Protein AF-A0A354J201-F1 (afdb_monomer)

Foldseek 3Di:
DEFAFPLVVQLVLFLVLLVLLLVLQLLLCVVPVVSSVVSVVVSVVVNVVSNVPSQWPPHNPVQLPDWAWDPADAPDDAQETETEGCSCVPDLLNLRAKDWGHGNDDDGGIYIYGYVCCCVPVRRLLSSLVRLLNVVCRRVVVVVCLVSLQNNVVSVLSSVVSVCSSVVPPCVVPDPPCCVPPVVVVVSVVSNVVSVVVSVVSNLVSVLVSLVVSVVPDALVSSLVSLVVVLVSVCPPDDPVVNVVSVVSSVVSNVSSD

pLDDT: mean 86.27, std 8.35, range [54.34, 96.25]

Sequence (258 aa):
MKLKSLNIYYIIGIIPLTVINFILGIKLASNKIWLACIISIIGIAVISGLIKKFMVMPYSVASYGKLIPLSLDLPVESNTLLYTSETMDKYDFLSRTVEIISPIRQNGKFIVAVNPKLLRKYGKNFTKCAVVRELKKYSTASGLKVILGLVIPMEVLASIIMSVFAFHLNLSKYFSGFVINFILPFIVVVIFGFTLYTWNRFVSKQDMKLDRYLLEYFSSSDVAHYVKVMNELQSMDEKDNSKKFNQHYSEERLKNIS

Radius of gyration: 22.46 Å; Cα contacts (8 Å, |Δi|>4): 283; chains: 1; bounding box: 57×31×65 Å

Secondary structure (DSSP, 8-state):
------HHHHHHHHHHHHHHHHHHHHHHTTT-HHHHHHHHHHHHHHHHHHHHHHHTSS--GGGG-SEEE-----SS--SEEEEEEGGGGS-TTS---EEEE--TT--SSEEEEE-HHHHHHHHHHHHHHHHHHHHHHHHTTHHHHHHHHHHHHHHHHHHHHHHHHHTT--GGGTS-HHIIIIIHHHHHHHHHHHHHHHHHHHHHHHHHHHHHHHHTTS-HHHHHHHHHHHHHHHHTT--HHHHHHHHHHHHHHHHTT-

Solvent-accessible surface area (backbone atoms only — not comparable to full-atom values): 14263 Å² total; per-residue (Å²): 91,86,77,72,64,61,30,62,57,54,51,67,62,45,48,63,47,54,49,51,41,42,53,38,50,30,52,60,25,62,93,37,63,70,56,24,53,51,47,49,54,52,41,53,51,52,52,52,49,50,51,58,49,38,47,28,35,84,52,53,74,77,75,37,61,70,72,42,82,45,96,70,92,62,100,60,70,53,64,60,44,48,23,30,15,66,60,40,61,71,43,87,87,52,75,54,56,63,47,64,49,38,41,65,82,68,82,79,66,42,42,34,42,31,21,54,60,42,48,76,75,61,29,66,70,49,41,47,51,50,48,54,44,49,52,49,38,55,61,70,40,44,66,57,51,53,52,49,62,52,50,45,62,52,44,51,53,50,39,54,58,43,46,40,64,43,67,63,56,65,57,71,83,80,41,54,72,64,44,62,71,50,48,46,58,51,50,52,52,50,53,50,53,50,50,54,52,54,41,52,54,49,48,53,54,51,51,50,52,45,52,55,58,45,54,79,79,42,54,55,67,59,52,47,50,46,54,51,54,52,50,52,63,65,44,74,86,51,56,72,71,59,40,56,55,52,47,54,55,52,51,55,46,45,68,75,55,110

Mean predicted aligned error: 6.82 Å

Structure (mmCIF, N/CA/C/O backbone):
data_AF-A0A354J201-F1
#
_entry.id   AF-A0A354J201-F1
#
loop_
_atom_site.group_PDB
_atom_site.id
_atom_site.type_symbol
_atom_site.label_atom_id
_atom_site.label_alt_id
_atom_site.label_comp_id
_atom_site.label_asym_id
_atom_site.label_entity_id
_atom_site.label_seq_id
_atom_site.pdbx_PDB_ins_code
_atom_site.Cartn_x
_atom_site.Cartn_y
_atom_site.Cartn_z
_atom_site.occupancy
_atom_site.B_iso_or_equiv
_atom_site.auth_seq_id
_atom_site.auth_comp_id
_atom_site.auth_asym_id
_atom_site.auth_atom_id
_atom_site.pdbx_PDB_model_num
ATOM 1 N N . MET A 1 1 ? -4.771 -12.145 19.043 1.00 70.88 1 MET A N 1
ATOM 2 C CA . MET A 1 1 ? -4.058 -11.883 17.764 1.00 70.88 1 MET A CA 1
ATOM 3 C C . MET A 1 1 ? -2.625 -11.403 18.020 1.00 70.88 1 MET A C 1
ATOM 5 O O . MET A 1 1 ? -2.443 -10.452 18.773 1.00 70.88 1 MET A O 1
ATOM 9 N N . LYS A 1 2 ? -1.601 -12.048 17.431 1.00 64.88 2 LYS A N 1
ATOM 10 C CA . LYS A 1 2 ? -0.185 -11.640 17.575 1.00 64.88 2 LYS A CA 1
ATOM 11 C C . LYS A 1 2 ? 0.239 -10.751 16.402 1.00 64.88 2 LYS A C 1
ATOM 13 O O . LYS A 1 2 ? 0.172 -11.186 15.257 1.00 64.88 2 LYS A O 1
ATOM 18 N N . LEU A 1 3 ? 0.668 -9.525 16.692 1.00 72.50 3 LEU A N 1
ATOM 19 C CA . LEU A 1 3 ? 1.191 -8.589 15.696 1.00 72.50 3 LEU A CA 1
ATOM 20 C C . LEU A 1 3 ? 2.715 -8.739 15.571 1.00 72.50 3 LEU A C 1
ATOM 22 O O . LEU A 1 3 ? 3.396 -9.064 16.544 1.00 72.50 3 LEU A O 1
ATOM 26 N N . LYS A 1 4 ? 3.246 -8.520 14.367 1.00 75.81 4 LYS A N 1
ATOM 27 C CA . LYS A 1 4 ? 4.685 -8.498 14.064 1.00 75.81 4 LYS A CA 1
ATOM 28 C C . LYS A 1 4 ? 4.977 -7.270 13.214 1.00 75.81 4 LYS A C 1
ATOM 30 O O . LYS A 1 4 ? 4.121 -6.879 12.424 1.00 75.81 4 LYS A O 1
ATOM 35 N N . SER A 1 5 ? 6.167 -6.686 13.344 1.00 77.25 5 SER A N 1
ATOM 36 C CA . SER A 1 5 ? 6.545 -5.583 12.461 1.00 77.25 5 SER A CA 1
ATOM 37 C C . SER A 1 5 ? 6.619 -6.069 11.014 1.00 77.25 5 SER A C 1
ATOM 39 O O . SER A 1 5 ? 7.289 -7.057 10.707 1.00 77.25 5 SER A O 1
ATOM 41 N N . LEU A 1 6 ? 5.907 -5.376 10.129 1.00 81.12 6 LEU A N 1
ATOM 42 C CA . LEU A 1 6 ? 5.867 -5.676 8.698 1.00 81.12 6 LEU A CA 1
ATOM 43 C C . LEU A 1 6 ? 6.863 -4.849 7.882 1.00 81.12 6 LEU A C 1
ATOM 45 O O . LEU A 1 6 ? 7.069 -5.107 6.699 1.00 81.12 6 LEU A O 1
ATOM 49 N N . ASN A 1 7 ? 7.490 -3.863 8.517 1.00 81.69 7 ASN A N 1
ATOM 50 C CA . ASN A 1 7 ? 8.273 -2.826 7.858 1.00 81.69 7 ASN A CA 1
ATOM 51 C C . ASN A 1 7 ? 9.489 -3.384 7.100 1.00 81.69 7 ASN A C 1
ATOM 53 O O . ASN A 1 7 ? 9.824 -2.900 6.021 1.00 81.69 7 ASN A O 1
ATOM 57 N N . ILE A 1 8 ? 10.093 -4.464 7.606 1.00 84.69 8 ILE A N 1
ATOM 58 C CA . ILE A 1 8 ? 11.209 -5.144 6.936 1.00 84.69 8 ILE A CA 1
ATOM 59 C C . ILE A 1 8 ? 10.804 -5.781 5.599 1.00 84.69 8 ILE A C 1
ATOM 61 O O . ILE A 1 8 ? 11.606 -5.828 4.672 1.00 84.69 8 ILE A O 1
ATOM 65 N N . TYR A 1 9 ? 9.552 -6.220 5.454 1.00 86.88 9 TYR A N 1
ATOM 66 C CA . TYR A 1 9 ? 9.091 -6.840 4.214 1.00 86.88 9 TYR A CA 1
ATOM 67 C C . TYR A 1 9 ? 8.894 -5.817 3.091 1.00 86.88 9 TYR A C 1
ATOM 69 O O . TYR A 1 9 ? 9.055 -6.174 1.928 1.00 86.88 9 TYR A O 1
ATOM 77 N N . TYR A 1 10 ? 8.621 -4.544 3.409 1.00 85.62 10 TYR A N 1
ATOM 78 C CA . TYR A 1 10 ? 8.653 -3.475 2.402 1.00 85.62 10 TYR A CA 1
ATOM 79 C C . TYR A 1 10 ? 10.068 -3.271 1.855 1.00 85.62 10 TYR A C 1
ATOM 81 O O . TYR A 1 10 ? 10.254 -3.157 0.647 1.00 85.62 10 TYR A O 1
ATOM 89 N N . ILE A 1 11 ? 11.065 -3.277 2.744 1.00 87.94 11 ILE A N 1
ATOM 90 C CA . ILE A 1 11 ? 12.486 -3.144 2.396 1.00 87.94 11 ILE A CA 1
ATOM 91 C C . ILE A 1 11 ? 12.907 -4.304 1.487 1.00 87.94 11 ILE A C 1
ATOM 93 O O . ILE A 1 11 ? 13.420 -4.067 0.399 1.00 87.94 11 ILE A O 1
ATOM 97 N N . ILE A 1 12 ? 12.631 -5.546 1.897 1.00 88.56 12 ILE A N 1
ATOM 98 C CA . ILE A 1 12 ? 12.986 -6.747 1.125 1.00 88.56 12 ILE A CA 1
ATOM 99 C C . ILE A 1 12 ? 12.249 -6.791 -0.222 1.00 88.56 12 ILE A C 1
ATOM 101 O O . ILE A 1 12 ? 12.829 -7.222 -1.212 1.00 88.56 12 ILE A O 1
ATOM 105 N N . GLY A 1 13 ? 10.990 -6.348 -0.278 1.00 87.62 13 GLY A N 1
ATOM 106 C CA . GLY A 1 13 ? 10.183 -6.411 -1.497 1.00 87.62 13 GLY A CA 1
ATOM 107 C C . GLY A 1 13 ? 10.511 -5.341 -2.543 1.00 87.62 13 GLY A C 1
ATOM 108 O O . GLY A 1 13 ? 10.407 -5.621 -3.732 1.00 87.62 13 GLY A O 1
ATOM 109 N N . ILE A 1 14 ? 10.888 -4.128 -2.123 1.00 91.81 14 ILE A N 1
ATOM 110 C CA . ILE A 1 14 ? 11.043 -2.974 -3.031 1.00 91.81 14 ILE A CA 1
ATOM 111 C C . ILE A 1 14 ? 12.515 -2.717 -3.366 1.00 91.81 14 ILE A C 1
ATOM 113 O O . ILE A 1 14 ? 12.865 -2.572 -4.534 1.00 91.81 14 ILE A O 1
ATOM 117 N N . ILE A 1 15 ? 13.398 -2.703 -2.361 1.00 92.81 15 ILE A N 1
ATOM 118 C CA . ILE A 1 15 ? 14.778 -2.226 -2.538 1.00 92.81 15 ILE A CA 1
ATOM 119 C C . ILE A 1 15 ? 15.571 -3.034 -3.568 1.00 92.81 15 ILE A C 1
ATOM 121 O O . ILE A 1 15 ? 16.230 -2.397 -4.389 1.00 92.81 15 ILE A O 1
ATOM 125 N N . PRO A 1 16 ? 15.541 -4.382 -3.586 1.00 94.56 16 PRO A N 1
ATOM 126 C CA . PRO A 1 16 ? 16.323 -5.139 -4.560 1.00 94.56 16 PRO A CA 1
ATOM 127 C C . PRO A 1 16 ? 15.984 -4.780 -6.011 1.00 94.56 16 PRO A C 1
ATOM 129 O O . PRO A 1 16 ? 16.889 -4.626 -6.827 1.00 94.56 16 PRO A O 1
ATOM 132 N N . LEU A 1 17 ? 14.700 -4.585 -6.325 1.00 94.25 17 LEU A N 1
ATOM 133 C CA . LEU A 1 17 ? 14.258 -4.224 -7.674 1.00 94.25 17 LEU A CA 1
ATOM 134 C C . LEU A 1 17 ? 14.656 -2.791 -8.032 1.00 94.25 17 LEU A C 1
ATOM 136 O O . LEU A 1 17 ? 15.207 -2.555 -9.106 1.00 94.25 17 LEU A O 1
ATOM 140 N N . THR A 1 18 ? 14.486 -1.853 -7.099 1.00 94.69 18 THR A N 1
ATOM 141 C CA . THR A 1 18 ? 14.933 -0.470 -7.292 1.00 94.69 18 THR A CA 1
ATOM 142 C C . THR A 1 18 ? 16.453 -0.402 -7.512 1.00 94.69 18 THR A C 1
ATOM 144 O O . THR A 1 18 ? 16.920 0.321 -8.391 1.00 94.69 18 THR A O 1
ATOM 147 N N . VAL A 1 19 ? 17.244 -1.194 -6.775 1.00 95.88 19 VAL A N 1
ATOM 148 C CA . VAL A 1 19 ? 18.704 -1.307 -6.964 1.00 95.88 19 VAL A CA 1
ATOM 149 C C . VAL A 1 19 ? 19.040 -1.836 -8.357 1.00 95.88 19 VAL A C 1
ATOM 151 O O . VAL A 1 19 ? 19.879 -1.244 -9.035 1.00 95.88 19 VAL A O 1
ATOM 154 N N . ILE A 1 20 ? 18.375 -2.905 -8.808 1.00 96.25 20 ILE A N 1
ATOM 155 C CA . ILE A 1 20 ? 18.550 -3.444 -10.167 1.00 96.25 20 ILE A CA 1
ATOM 156 C C . ILE A 1 20 ? 18.286 -2.351 -11.206 1.00 96.25 20 ILE A C 1
ATOM 158 O O . ILE A 1 20 ? 19.093 -2.159 -12.115 1.00 96.25 20 ILE A O 1
ATOM 162 N N . ASN A 1 21 ? 17.209 -1.586 -11.036 1.00 95.94 21 ASN A N 1
ATOM 163 C CA . ASN A 1 21 ? 16.851 -0.498 -11.935 1.00 95.94 21 ASN A CA 1
ATOM 164 C C . ASN A 1 21 ? 17.926 0.600 -12.003 1.00 95.94 21 ASN A C 1
ATOM 166 O O . ASN A 1 21 ? 18.293 1.029 -13.099 1.00 95.94 21 ASN A O 1
ATOM 170 N N . PHE A 1 22 ? 18.519 0.991 -10.872 1.00 96.12 22 PHE A 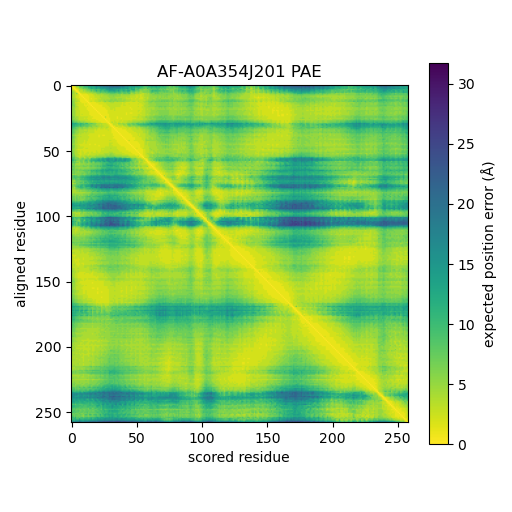N 1
ATOM 171 C CA . PHE A 1 22 ? 19.643 1.933 -10.870 1.00 96.12 22 PHE A CA 1
ATOM 172 C C . PHE A 1 22 ? 20.918 1.354 -11.494 1.00 96.12 22 PHE A C 1
ATOM 174 O O . PHE A 1 22 ? 21.590 2.060 -12.244 1.00 96.12 22 PHE A O 1
ATOM 181 N N . ILE A 1 23 ? 21.242 0.080 -11.252 1.00 95.69 23 ILE A N 1
ATOM 182 C CA . ILE A 1 23 ? 22.403 -0.584 -11.872 1.00 95.69 23 ILE A CA 1
ATOM 183 C C . ILE A 1 23 ? 22.251 -0.621 -13.398 1.00 95.69 23 ILE A C 1
ATOM 185 O O . ILE A 1 23 ? 23.196 -0.293 -14.118 1.00 95.69 23 ILE A O 1
ATOM 189 N N . LEU A 1 24 ? 21.060 -0.960 -13.900 1.00 95.88 24 LEU A N 1
ATOM 190 C CA . LEU A 1 24 ? 20.755 -0.925 -15.333 1.00 95.88 24 LEU A CA 1
ATOM 191 C C . LEU A 1 24 ? 20.869 0.498 -15.897 1.00 95.88 24 LEU A C 1
ATOM 193 O O . LEU A 1 24 ? 21.454 0.686 -16.962 1.00 95.88 24 LEU A O 1
ATOM 197 N N . GLY A 1 25 ? 20.390 1.508 -15.164 1.00 94.25 25 GLY A N 1
ATOM 198 C CA . GLY A 1 25 ? 20.552 2.918 -15.526 1.00 94.25 25 GLY A CA 1
ATOM 199 C C . GLY A 1 25 ? 22.019 3.358 -15.613 1.00 94.25 25 GLY A C 1
ATOM 200 O O . GLY A 1 25 ? 22.417 4.009 -16.578 1.00 94.25 25 GLY A O 1
AT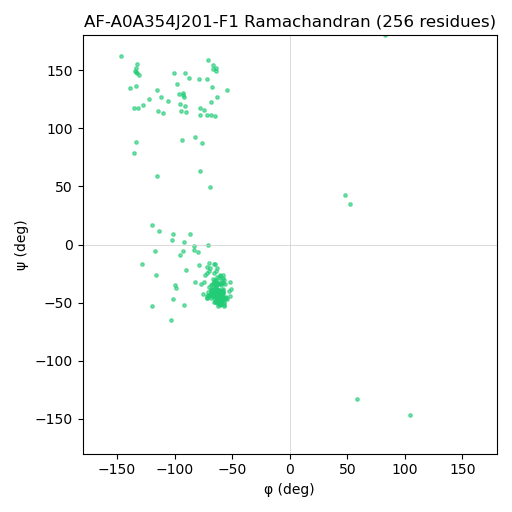OM 201 N N . ILE A 1 26 ? 22.854 2.953 -14.652 1.00 95.06 26 ILE A N 1
ATOM 202 C CA . ILE A 1 26 ? 24.304 3.212 -14.667 1.00 95.06 26 ILE A CA 1
ATOM 203 C C . ILE A 1 26 ? 24.950 2.534 -15.876 1.00 95.06 26 ILE A C 1
ATOM 205 O O . ILE A 1 26 ? 25.759 3.151 -16.571 1.00 95.06 26 ILE A O 1
ATOM 209 N N . LYS A 1 27 ? 24.570 1.283 -16.162 1.00 94.50 27 LYS A N 1
ATOM 210 C CA . LYS A 1 27 ? 25.071 0.539 -17.320 1.00 94.50 27 LYS A CA 1
ATOM 211 C C . LYS A 1 27 ? 24.709 1.230 -18.635 1.00 94.50 27 LYS A C 1
ATOM 213 O O . LYS A 1 27 ? 25.575 1.363 -19.492 1.00 94.50 27 LYS A O 1
ATOM 218 N N . LEU A 1 28 ? 23.479 1.724 -18.772 1.00 92.31 28 LEU A N 1
ATOM 219 C CA . LEU A 1 28 ? 23.039 2.519 -19.926 1.00 92.31 28 LEU A CA 1
ATOM 220 C C . LEU A 1 28 ? 23.852 3.805 -20.105 1.00 92.31 28 LEU A C 1
ATOM 222 O O . LEU A 1 28 ? 24.118 4.231 -21.228 1.00 92.31 28 LEU A O 1
ATOM 226 N N . ALA A 1 29 ? 24.272 4.412 -18.999 1.00 92.25 29 ALA A N 1
ATOM 227 C CA . ALA A 1 29 ? 25.086 5.617 -18.989 1.00 92.25 29 ALA A CA 1
ATOM 228 C C . ALA A 1 29 ? 26.600 5.345 -19.077 1.00 92.25 29 ALA A C 1
ATOM 230 O O . ALA A 1 29 ? 27.374 6.291 -18.939 1.00 92.25 29 ALA A O 1
ATOM 231 N N . SER A 1 30 ? 27.057 4.109 -19.334 1.00 86.56 30 SER A N 1
ATOM 232 C CA . SER A 1 30 ? 28.485 3.747 -19.244 1.00 86.56 30 SER A CA 1
ATOM 233 C C . SER A 1 30 ? 29.401 4.591 -20.130 1.00 86.56 30 SER A C 1
ATOM 235 O O . SER A 1 30 ? 30.547 4.843 -19.773 1.00 86.56 30 SER A O 1
ATOM 237 N N . ASN A 1 31 ? 28.891 5.070 -21.266 1.00 88.44 31 ASN A N 1
ATOM 238 C CA . ASN A 1 31 ? 29.654 5.894 -22.208 1.00 88.44 31 ASN A CA 1
ATOM 239 C C . ASN A 1 31 ? 29.761 7.368 -21.767 1.00 88.44 31 ASN A C 1
ATOM 241 O O . ASN A 1 31 ? 30.447 8.159 -22.408 1.00 88.44 31 ASN A O 1
ATOM 245 N N . LYS A 1 32 ? 29.065 7.761 -20.693 1.00 93.56 32 LYS A N 1
ATOM 246 C CA . LYS A 1 32 ? 29.022 9.120 -20.142 1.00 93.56 32 LYS A CA 1
ATOM 247 C C . LYS A 1 32 ? 29.216 9.059 -18.627 1.00 93.56 32 LYS A C 1
ATOM 249 O O . LYS A 1 32 ? 28.249 9.040 -17.870 1.00 93.56 32 LYS A O 1
ATOM 254 N N . ILE A 1 33 ? 30.474 9.092 -18.186 1.00 90.81 33 ILE A N 1
ATOM 255 C CA . ILE A 1 33 ? 30.858 8.960 -16.766 1.00 90.81 33 ILE A CA 1
ATOM 256 C C . ILE A 1 33 ? 30.092 9.945 -15.871 1.00 90.81 33 ILE A C 1
ATOM 258 O O . ILE A 1 33 ? 29.553 9.547 -14.844 1.00 90.81 33 ILE A O 1
ATOM 262 N N . TRP A 1 34 ? 29.967 11.209 -16.288 1.00 94.19 34 TRP A N 1
ATOM 263 C CA . TRP A 1 34 ? 29.233 12.225 -15.525 1.00 94.19 34 TRP A CA 1
ATOM 264 C C . TRP A 1 34 ? 27.763 11.835 -15.279 1.00 94.19 34 TRP A C 1
ATOM 266 O O . TRP A 1 34 ? 27.252 12.007 -14.175 1.00 94.19 34 TRP A O 1
ATOM 276 N N . LEU A 1 35 ? 27.099 11.248 -16.281 1.00 93.25 35 LEU A N 1
ATOM 277 C CA . LEU A 1 35 ? 25.711 10.802 -16.182 1.00 93.25 35 LEU A CA 1
ATOM 278 C C . LEU A 1 35 ? 25.595 9.576 -15.267 1.00 93.25 35 LEU A C 1
ATOM 280 O O . LEU A 1 35 ? 24.696 9.520 -14.433 1.00 93.25 35 LEU A O 1
ATOM 284 N N . ALA A 1 36 ? 26.537 8.633 -15.363 1.00 93.38 36 ALA A N 1
ATOM 285 C CA . ALA A 1 36 ? 26.615 7.488 -14.457 1.00 93.38 36 ALA A CA 1
ATOM 286 C C . ALA A 1 36 ? 26.811 7.920 -12.989 1.00 93.38 36 ALA A C 1
ATOM 288 O O . ALA A 1 36 ? 26.162 7.372 -12.092 1.00 93.38 36 ALA A O 1
ATOM 289 N N . CYS A 1 37 ? 27.639 8.941 -12.734 1.00 94.06 37 CYS A N 1
ATOM 290 C CA . CYS A 1 37 ? 27.816 9.524 -11.402 1.00 94.06 37 CYS A CA 1
ATOM 291 C C . CYS A 1 37 ? 26.516 10.150 -10.875 1.00 94.06 37 CYS A C 1
ATOM 293 O O . CYS A 1 37 ? 26.140 9.891 -9.733 1.00 94.06 37 CYS A O 1
ATOM 295 N N . ILE A 1 38 ? 25.795 10.915 -11.703 1.00 95.62 38 ILE A N 1
ATOM 296 C CA . ILE A 1 38 ? 24.505 11.514 -11.319 1.00 95.62 38 ILE A CA 1
ATOM 297 C C . ILE A 1 38 ? 23.478 10.430 -10.973 1.00 95.62 38 ILE A C 1
ATOM 299 O O . ILE A 1 38 ? 22.859 10.496 -9.911 1.00 95.62 38 ILE A O 1
ATOM 303 N N . ILE A 1 39 ? 23.327 9.408 -11.824 1.00 94.50 39 ILE A N 1
ATOM 304 C CA . ILE A 1 39 ? 22.400 8.291 -11.578 1.00 94.50 39 ILE A CA 1
ATOM 305 C C . ILE A 1 39 ? 22.761 7.570 -10.274 1.00 94.50 39 ILE A C 1
ATOM 307 O O . ILE A 1 39 ? 21.869 7.243 -9.496 1.00 94.50 39 ILE A O 1
ATOM 311 N N . SER A 1 40 ? 24.053 7.377 -9.997 1.00 94.25 40 SER A N 1
ATOM 312 C CA . SER A 1 40 ? 24.517 6.747 -8.754 1.00 94.25 40 SER A CA 1
ATOM 313 C C . SER A 1 40 ? 24.153 7.570 -7.515 1.00 94.25 40 SER A C 1
ATOM 315 O O . SER A 1 40 ? 23.627 7.020 -6.549 1.00 94.25 40 SER A O 1
ATOM 317 N N . ILE A 1 41 ? 24.377 8.890 -7.542 1.00 96.12 41 ILE A N 1
ATOM 318 C CA . ILE A 1 41 ? 24.036 9.790 -6.426 1.00 96.12 41 ILE A CA 1
ATOM 319 C C . ILE A 1 41 ? 22.526 9.778 -6.171 1.00 96.12 41 ILE A C 1
ATOM 321 O O . ILE A 1 41 ? 22.090 9.623 -5.028 1.00 96.12 41 ILE A O 1
ATOM 325 N N . ILE A 1 42 ? 21.725 9.889 -7.235 1.00 96.06 42 ILE A N 1
ATOM 326 C CA . ILE A 1 42 ? 20.262 9.828 -7.143 1.00 96.06 42 ILE A CA 1
ATOM 327 C C . ILE A 1 42 ? 19.824 8.463 -6.601 1.00 96.06 42 ILE A C 1
ATOM 329 O O . ILE A 1 42 ? 18.987 8.409 -5.704 1.00 96.06 42 ILE A O 1
ATOM 333 N N . GLY A 1 43 ? 20.421 7.370 -7.080 1.00 95.00 43 GLY A N 1
ATOM 334 C CA . GLY A 1 43 ? 20.126 6.017 -6.616 1.00 95.00 43 GLY A CA 1
ATOM 335 C C . GLY A 1 43 ? 20.371 5.839 -5.124 1.00 95.00 43 GLY A C 1
ATOM 336 O O . GLY A 1 43 ? 19.482 5.385 -4.402 1.00 95.00 43 GLY A O 1
ATOM 337 N N . ILE A 1 44 ? 21.531 6.278 -4.631 1.00 95.88 44 ILE A N 1
ATOM 338 C CA . ILE A 1 44 ? 21.860 6.241 -3.200 1.00 95.88 44 ILE A CA 1
ATOM 339 C C . ILE A 1 44 ? 20.856 7.071 -2.391 1.00 95.88 44 ILE A C 1
ATOM 341 O O . ILE A 1 44 ? 20.379 6.605 -1.351 1.00 95.88 44 ILE A O 1
ATOM 345 N N . ALA A 1 45 ? 20.501 8.270 -2.861 1.00 96.19 45 ALA A N 1
ATOM 346 C CA . ALA A 1 45 ? 19.536 9.135 -2.186 1.00 96.19 45 ALA A CA 1
ATOM 347 C C . ALA A 1 45 ? 18.137 8.497 -2.117 1.00 96.19 45 ALA A C 1
ATOM 349 O O . ALA A 1 45 ? 17.524 8.479 -1.047 1.00 96.19 45 ALA A O 1
ATOM 350 N N . VAL A 1 46 ? 17.655 7.916 -3.222 1.00 94.94 46 VAL A N 1
ATOM 351 C CA . VAL A 1 46 ? 16.354 7.233 -3.298 1.00 94.94 46 VAL A CA 1
ATOM 352 C C . VAL A 1 46 ? 16.328 6.008 -2.386 1.00 94.94 46 VAL A C 1
ATOM 354 O O . VAL A 1 46 ? 15.420 5.886 -1.565 1.00 94.94 46 VAL A O 1
ATOM 357 N N . ILE A 1 47 ? 17.338 5.136 -2.455 1.00 94.38 47 ILE A N 1
ATOM 358 C CA . ILE A 1 47 ? 17.418 3.929 -1.618 1.00 94.38 47 ILE A CA 1
ATOM 359 C C . ILE A 1 47 ? 17.474 4.307 -0.134 1.00 94.38 47 ILE A C 1
ATOM 361 O O . ILE A 1 47 ? 16.719 3.764 0.674 1.00 94.38 47 ILE A O 1
ATOM 365 N N . SER A 1 48 ? 18.308 5.284 0.232 1.00 93.12 48 SER A N 1
ATOM 366 C CA . SER A 1 48 ? 18.413 5.768 1.615 1.00 93.12 48 SER A CA 1
ATOM 367 C C . SER A 1 48 ? 17.092 6.363 2.108 1.00 93.12 48 SER A C 1
ATOM 369 O O . SER A 1 48 ? 16.674 6.108 3.240 1.00 93.12 48 SER A O 1
ATOM 371 N N . GLY A 1 49 ? 16.400 7.116 1.248 1.00 91.75 49 GLY A N 1
ATOM 372 C CA . GLY A 1 49 ? 15.074 7.665 1.519 1.00 91.75 49 GLY A CA 1
ATOM 373 C C . GLY A 1 49 ? 14.022 6.580 1.752 1.00 91.75 49 GLY A C 1
ATOM 374 O O . GLY A 1 49 ? 13.284 6.653 2.736 1.00 91.75 49 GLY A O 1
ATOM 375 N N . LEU A 1 50 ? 13.992 5.544 0.906 1.00 90.75 50 LEU A N 1
ATOM 376 C CA . LEU A 1 50 ? 13.084 4.401 1.040 1.00 90.75 50 LEU A CA 1
ATOM 377 C C . LEU A 1 50 ? 13.343 3.620 2.332 1.00 90.75 50 LEU A C 1
ATOM 379 O O . LEU A 1 50 ? 12.401 3.375 3.087 1.00 90.75 50 LEU A O 1
ATOM 383 N N . ILE A 1 51 ? 14.604 3.298 2.642 1.00 89.56 51 ILE A N 1
ATOM 384 C CA . ILE A 1 51 ? 14.974 2.632 3.903 1.00 89.56 51 ILE A CA 1
ATOM 385 C C . ILE A 1 51 ? 14.491 3.472 5.084 1.00 89.56 51 ILE A C 1
ATOM 387 O O . ILE A 1 51 ? 13.755 2.973 5.937 1.00 89.56 51 ILE A O 1
ATOM 391 N N . LYS A 1 52 ? 14.840 4.765 5.114 1.00 87.62 52 LYS A N 1
ATOM 392 C CA . LYS A 1 52 ? 14.445 5.676 6.195 1.00 87.62 52 LYS A CA 1
ATOM 393 C C . LYS A 1 52 ? 12.930 5.745 6.353 1.00 87.62 52 LYS A C 1
ATOM 395 O O . LYS A 1 52 ? 12.447 5.701 7.482 1.00 87.62 52 LYS A O 1
ATOM 400 N N . LYS A 1 53 ? 12.180 5.812 5.249 1.00 85.81 53 LYS A N 1
ATOM 401 C CA . LYS A 1 53 ? 10.714 5.840 5.264 1.00 85.81 53 LYS A CA 1
ATOM 402 C C . LYS A 1 53 ? 10.130 4.547 5.827 1.00 85.81 53 LYS A C 1
ATOM 404 O O . LYS A 1 53 ? 9.281 4.615 6.715 1.00 85.81 53 LYS A O 1
ATOM 409 N N . PHE A 1 54 ? 10.590 3.386 5.363 1.00 85.44 54 PHE A N 1
ATOM 410 C CA . PHE A 1 54 ? 10.058 2.100 5.815 1.00 85.44 54 PHE A CA 1
ATOM 411 C C . PHE A 1 54 ? 10.469 1.751 7.245 1.00 85.44 54 PHE A C 1
ATOM 413 O O . PHE A 1 54 ? 9.714 1.071 7.928 1.00 85.44 54 PHE A O 1
ATOM 420 N N . MET A 1 55 ? 11.577 2.283 7.772 1.00 81.38 55 MET A N 1
ATOM 421 C CA . MET A 1 55 ? 11.922 2.108 9.191 1.00 81.38 55 MET A CA 1
ATOM 422 C C . MET A 1 55 ? 10.851 2.648 10.151 1.00 81.38 55 MET A C 1
ATOM 424 O O . MET A 1 55 ? 10.653 2.076 11.226 1.00 81.38 55 MET A O 1
ATOM 428 N N . VAL A 1 56 ? 10.156 3.721 9.763 1.00 74.69 56 VAL A N 1
ATOM 429 C CA . VAL A 1 56 ? 9.219 4.463 10.625 1.00 74.69 56 VAL A CA 1
ATOM 430 C C . VAL A 1 56 ? 7.788 4.485 10.089 1.00 74.69 56 VAL A C 1
ATOM 432 O O . VAL A 1 56 ? 7.001 5.320 10.516 1.00 74.69 56 VAL A O 1
ATOM 435 N N . MET A 1 57 ? 7.431 3.602 9.154 1.00 74.75 57 MET A N 1
ATOM 436 C CA . MET A 1 57 ? 6.081 3.559 8.587 1.00 74.75 57 MET A CA 1
ATOM 437 C C . MET A 1 57 ? 5.047 3.100 9.643 1.00 74.75 57 MET A C 1
ATOM 439 O O . MET A 1 57 ? 5.321 2.125 10.348 1.00 74.75 57 MET A O 1
ATOM 443 N N . PRO A 1 58 ? 3.866 3.750 9.755 1.00 66.88 58 PRO A N 1
ATOM 444 C CA . PRO A 1 58 ? 3.410 4.915 8.980 1.00 66.88 58 PRO A CA 1
ATOM 445 C C . PRO A 1 58 ? 4.130 6.223 9.355 1.00 66.88 58 PRO A C 1
ATOM 447 O O . PRO A 1 58 ? 4.596 6.932 8.455 1.00 66.88 58 PRO A O 1
ATOM 450 N N . TYR A 1 59 ? 4.296 6.480 10.657 1.00 73.69 59 TYR A N 1
ATOM 451 C CA . TYR A 1 59 ? 5.089 7.582 11.206 1.00 73.69 59 TYR A CA 1
ATOM 452 C C . TYR A 1 59 ? 5.754 7.199 12.538 1.00 73.69 59 TYR A C 1
ATOM 454 O O . TYR A 1 59 ? 5.333 6.258 13.215 1.00 73.69 59 TYR A O 1
ATOM 462 N N . SER A 1 60 ? 6.770 7.964 12.950 1.00 78.00 60 SER A N 1
ATOM 463 C CA . SER A 1 60 ? 7.399 7.816 14.267 1.00 78.00 60 SER A CA 1
ATOM 464 C C . SER A 1 60 ? 6.439 8.205 15.397 1.00 78.00 60 SER A C 1
ATOM 466 O O . SER A 1 60 ? 5.563 9.046 15.208 1.00 78.00 60 SER A O 1
ATOM 468 N N . VAL A 1 61 ? 6.640 7.657 16.600 1.00 80.62 61 VAL A N 1
ATOM 469 C CA . VAL A 1 61 ? 5.830 7.988 17.794 1.00 80.62 61 VAL A CA 1
ATOM 470 C C . VAL A 1 61 ? 5.782 9.502 18.045 1.00 80.62 61 VAL A C 1
ATOM 472 O O . VAL A 1 61 ? 4.718 10.045 18.322 1.00 80.62 61 VAL A O 1
ATOM 475 N N . ALA A 1 62 ? 6.906 10.200 17.852 1.00 80.69 62 ALA A N 1
ATOM 476 C CA . ALA A 1 62 ? 7.005 11.649 18.035 1.00 80.69 62 ALA A CA 1
ATOM 477 C C . ALA A 1 62 ? 6.027 12.454 17.154 1.00 80.69 62 ALA A C 1
ATOM 479 O O . ALA A 1 62 ? 5.588 13.530 17.548 1.00 80.69 62 ALA A O 1
ATOM 480 N N . SER A 1 63 ? 5.645 11.930 15.984 1.00 82.62 63 SER A N 1
ATOM 481 C CA . SER A 1 63 ? 4.708 12.604 15.072 1.00 82.62 63 SER A CA 1
ATOM 482 C C . SER A 1 63 ? 3.262 12.655 15.578 1.00 82.62 63 SER A C 1
ATOM 484 O O . SER A 1 63 ? 2.464 13.432 15.059 1.00 82.62 63 SER A O 1
ATOM 486 N N . TYR A 1 64 ? 2.918 11.837 16.575 1.00 82.06 64 TYR A N 1
ATOM 487 C CA . TYR A 1 64 ? 1.580 11.791 17.169 1.00 82.06 64 TYR A CA 1
ATOM 488 C C . TYR A 1 64 ? 1.448 12.723 18.380 1.00 82.06 64 TYR A C 1
ATOM 490 O O . TYR A 1 64 ? 0.391 12.759 19.010 1.00 82.06 64 TYR A O 1
ATOM 498 N N . GLY A 1 65 ? 2.499 13.473 18.727 1.00 85.19 65 GLY A N 1
ATOM 499 C CA . GLY A 1 65 ? 2.474 14.397 19.855 1.00 85.19 65 GLY A CA 1
ATOM 500 C C . GLY A 1 65 ? 2.149 13.692 21.176 1.00 85.19 65 GLY A C 1
ATOM 501 O O . GLY A 1 65 ? 2.723 12.653 21.502 1.00 85.19 65 GLY A O 1
ATOM 502 N N . LYS A 1 66 ? 1.229 14.272 21.955 1.00 87.38 66 LYS A N 1
ATOM 503 C CA . LYS A 1 66 ? 0.807 13.721 23.247 1.00 87.38 66 LYS A CA 1
ATOM 504 C C . LYS A 1 66 ? -0.172 12.562 23.042 1.00 87.38 66 LYS A C 1
ATOM 506 O O . LYS A 1 66 ? -1.275 12.763 22.541 1.00 87.38 66 LYS A O 1
ATOM 511 N N . LEU A 1 67 ? 0.227 11.371 23.485 1.00 87.56 67 LEU A N 1
ATOM 512 C CA . LEU A 1 67 ? -0.607 10.169 23.486 1.00 87.56 67 LEU A CA 1
ATOM 513 C C . LEU A 1 67 ? -1.362 10.049 24.815 1.00 87.56 67 LEU A C 1
ATOM 515 O O . LEU A 1 67 ? -0.743 9.933 25.873 1.00 87.56 67 LEU A O 1
ATOM 519 N N . ILE A 1 68 ? -2.694 10.059 24.766 1.00 88.88 68 ILE A N 1
ATOM 520 C CA . ILE A 1 68 ? -3.558 9.933 25.951 1.00 88.88 68 ILE A CA 1
ATOM 521 C C . ILE A 1 68 ? -4.168 8.524 25.970 1.00 88.88 68 ILE A C 1
ATOM 523 O O . ILE A 1 68 ? -4.798 8.153 24.977 1.00 88.88 68 ILE A O 1
ATOM 527 N N . PRO A 1 69 ? -3.994 7.726 27.043 1.00 89.56 69 PRO A N 1
ATOM 528 C CA . PRO A 1 69 ? -4.547 6.377 27.120 1.00 89.56 69 PRO A CA 1
ATOM 529 C C . PRO A 1 69 ? -6.055 6.358 26.866 1.00 89.56 69 PRO A C 1
ATOM 531 O O . PRO A 1 69 ? -6.802 7.149 27.441 1.00 89.56 69 PRO A O 1
ATOM 534 N N . LEU A 1 70 ? -6.500 5.435 26.020 1.00 87.88 70 LEU A N 1
ATOM 535 C CA . LEU A 1 70 ? -7.906 5.232 25.707 1.00 87.88 70 LEU A CA 1
ATOM 536 C C . LEU A 1 70 ? -8.380 3.912 26.315 1.00 87.88 70 LEU A C 1
ATOM 538 O O . LEU A 1 70 ? -7.981 2.838 25.869 1.00 87.88 70 LEU A O 1
ATOM 542 N N . SER A 1 71 ? -9.271 3.992 27.304 1.00 83.50 71 SER A N 1
ATOM 543 C CA . SER A 1 71 ? -9.960 2.813 27.832 1.00 83.50 71 SER A CA 1
ATOM 544 C C . SER A 1 71 ? -11.146 2.474 26.930 1.00 83.50 71 SER A C 1
ATOM 546 O O . SER A 1 71 ? -12.237 3.036 27.059 1.00 83.50 71 SER A O 1
ATOM 548 N N . LEU A 1 72 ? -10.904 1.602 25.954 1.00 85.06 72 LEU A N 1
ATOM 549 C CA . LEU A 1 72 ? -11.929 1.058 25.073 1.00 85.06 72 LEU A CA 1
ATOM 550 C C . LEU A 1 72 ? -11.823 -0.463 25.088 1.00 85.06 72 LEU A C 1
ATOM 552 O O . LEU A 1 72 ? -10.796 -1.021 24.712 1.00 85.06 72 LEU A O 1
ATOM 556 N N . ASP A 1 73 ? -12.903 -1.111 25.507 1.00 84.88 73 ASP A N 1
ATOM 557 C CA . ASP A 1 73 ? -12.982 -2.565 25.526 1.00 84.88 73 ASP A CA 1
ATOM 558 C C . ASP A 1 73 ? -13.159 -3.109 24.101 1.00 84.88 73 ASP A C 1
ATOM 560 O O . ASP A 1 73 ? -14.145 -2.788 23.422 1.00 84.88 73 ASP A O 1
ATOM 564 N N . LEU A 1 74 ? -12.174 -3.869 23.624 1.00 87.00 74 LEU A N 1
ATOM 565 C CA . LEU A 1 74 ? -12.174 -4.451 22.286 1.00 87.00 74 LEU A CA 1
ATOM 566 C C . LEU A 1 74 ? -12.659 -5.903 22.358 1.00 87.00 74 LEU A C 1
ATOM 568 O O . LEU A 1 74 ? -12.166 -6.655 23.190 1.00 87.00 74 LEU A O 1
ATOM 572 N N . PRO A 1 75 ? -13.510 -6.350 21.417 1.00 85.00 75 PRO A N 1
ATOM 573 C CA . PRO A 1 75 ? -13.988 -7.735 21.380 1.00 85.00 75 PRO A CA 1
ATOM 574 C C . PRO A 1 75 ? -12.903 -8.746 20.960 1.00 85.00 75 PRO A C 1
ATOM 576 O O . PRO A 1 75 ? -13.164 -9.941 20.863 1.00 85.00 75 PRO A O 1
ATOM 579 N N . VAL A 1 76 ? -11.685 -8.275 20.669 1.00 84.81 76 VAL A N 1
ATOM 580 C CA . VAL A 1 76 ? -10.561 -9.092 20.214 1.00 84.81 76 VAL A CA 1
ATOM 581 C C . VAL A 1 76 ? -9.402 -8.917 21.179 1.00 84.81 76 VAL A C 1
ATOM 583 O O . VAL A 1 76 ? -8.903 -7.808 21.366 1.00 84.81 76 VAL A O 1
ATOM 586 N N . GLU A 1 77 ? -8.895 -10.027 21.707 1.00 78.12 77 GLU A N 1
ATOM 587 C CA . GLU A 1 77 ? -7.658 -10.013 22.478 1.00 78.12 77 GLU A CA 1
ATOM 588 C C . GLU A 1 77 ? -6.466 -9.692 21.566 1.00 78.12 77 GLU A C 1
ATOM 590 O O . GLU A 1 77 ? -6.053 -10.490 20.710 1.00 78.12 77 GLU A O 1
ATOM 595 N N . SER A 1 78 ? -5.870 -8.516 21.739 1.00 72.88 78 SER A N 1
ATOM 596 C CA . SER A 1 78 ? -4.638 -8.121 21.059 1.00 72.88 78 SER A CA 1
ATOM 597 C C . SER A 1 78 ? -3.623 -7.552 22.037 1.00 72.88 78 SER A C 1
ATOM 599 O O . SER A 1 78 ? -3.958 -6.874 23.004 1.00 72.88 78 SER A O 1
ATOM 601 N N . ASN A 1 79 ? -2.342 -7.813 21.768 1.00 76.81 79 ASN A N 1
ATOM 602 C CA . ASN A 1 79 ? -1.243 -7.264 22.559 1.00 76.81 79 ASN A CA 1
ATOM 603 C C . ASN A 1 79 ? -0.981 -5.791 22.191 1.00 76.81 79 ASN A C 1
ATOM 605 O O . ASN A 1 79 ? 0.063 -5.452 21.627 1.00 76.81 79 ASN A O 1
ATOM 609 N N . THR A 1 80 ? -1.972 -4.935 22.432 1.00 82.75 80 THR A N 1
ATOM 610 C CA . THR A 1 80 ? -2.017 -3.549 21.957 1.00 82.75 80 THR A CA 1
ATOM 611 C C . THR A 1 80 ? -2.410 -2.593 23.070 1.00 82.75 80 THR A C 1
ATOM 613 O O . THR A 1 80 ? -3.207 -2.934 23.939 1.00 82.75 80 THR A O 1
ATOM 616 N N . LEU A 1 81 ? -1.871 -1.383 23.016 1.00 86.75 81 LEU A N 1
ATOM 617 C CA . LEU A 1 81 ? -2.244 -0.265 23.868 1.00 86.75 81 LEU A CA 1
ATOM 618 C C . LEU A 1 81 ? -2.935 0.790 23.008 1.00 86.75 81 LEU A C 1
ATOM 620 O O . LEU A 1 81 ? -2.398 1.202 21.977 1.00 86.75 81 LEU A O 1
ATOM 624 N N . LEU A 1 82 ? -4.125 1.206 23.431 1.00 89.19 82 LEU A N 1
ATOM 625 C CA . LEU A 1 82 ? -4.921 2.203 22.729 1.00 89.19 82 LEU A CA 1
ATOM 626 C C . LEU A 1 82 ? -4.618 3.588 23.286 1.00 89.19 82 LEU A C 1
ATOM 628 O O . LEU A 1 82 ? -4.670 3.811 24.496 1.00 89.19 82 LEU A O 1
ATOM 632 N N . TYR A 1 83 ? -4.342 4.521 22.387 1.00 89.56 83 TYR A N 1
ATOM 633 C CA . TYR A 1 83 ? -4.126 5.920 22.712 1.00 89.56 83 TYR A CA 1
ATOM 634 C C . TYR A 1 83 ? -4.912 6.808 21.758 1.00 89.56 83 TYR A C 1
ATOM 636 O O . TYR A 1 83 ? -5.145 6.457 20.604 1.00 89.56 83 TYR A O 1
ATOM 644 N N . THR A 1 84 ? -5.278 7.988 22.233 1.00 89.31 84 THR A N 1
ATOM 645 C CA . THR A 1 84 ? -5.767 9.082 21.395 1.00 89.31 84 THR A CA 1
ATOM 646 C C . THR A 1 84 ? -4.655 10.093 21.151 1.00 89.31 84 THR A C 1
ATOM 648 O O . THR A 1 84 ? -3.778 10.286 21.996 1.00 89.31 84 THR A O 1
ATOM 651 N N . SER A 1 85 ? -4.684 10.715 19.974 1.00 88.69 85 SER A N 1
ATOM 652 C CA . SER A 1 85 ? -3.756 11.774 19.577 1.00 88.69 85 SER A CA 1
ATOM 653 C C . SER A 1 85 ? -4.532 12.911 18.920 1.00 88.69 85 SER A C 1
ATOM 655 O O . SER A 1 85 ? -5.108 12.733 17.849 1.00 88.69 85 SER A O 1
ATOM 657 N N . GLU A 1 86 ? -4.503 14.099 19.527 1.00 86.69 86 GLU A N 1
ATOM 658 C CA . GLU A 1 86 ? -5.102 15.315 18.946 1.00 86.69 86 GLU A CA 1
ATOM 659 C C . GLU A 1 86 ? -4.400 15.724 17.637 1.00 86.69 86 GLU A C 1
ATOM 661 O O . GLU A 1 86 ? -4.983 16.373 16.777 1.00 86.69 86 GLU A O 1
ATOM 666 N N . THR A 1 87 ? -3.150 15.296 17.422 1.00 84.38 87 THR A N 1
ATOM 667 C CA . THR A 1 87 ? -2.429 15.559 16.167 1.00 84.38 87 THR A CA 1
ATOM 668 C C . THR A 1 87 ? -3.065 14.849 14.970 1.00 84.38 87 THR A C 1
ATOM 670 O O . THR A 1 87 ? -2.917 15.313 13.840 1.00 84.38 87 THR A O 1
ATOM 673 N N . MET A 1 88 ? -3.795 13.751 15.194 1.00 83.00 88 MET A N 1
ATOM 674 C CA . MET A 1 88 ? -4.560 13.081 14.138 1.00 83.00 88 MET A CA 1
ATOM 675 C C . MET A 1 88 ? -5.800 13.875 13.708 1.00 83.00 88 MET A C 1
ATOM 677 O O . MET A 1 88 ? -6.280 13.646 12.605 1.00 83.00 88 MET A O 1
ATOM 681 N N . ASP A 1 89 ? -6.277 14.807 14.539 1.00 81.56 89 ASP A N 1
ATOM 682 C CA . ASP A 1 89 ? -7.453 15.654 14.286 1.00 81.56 89 ASP A CA 1
ATOM 683 C C . ASP A 1 89 ? -7.084 17.086 13.858 1.00 81.56 89 ASP A C 1
ATOM 685 O O . ASP A 1 89 ? -7.938 17.946 13.685 1.00 81.56 89 ASP A O 1
ATOM 689 N N . LYS A 1 90 ? -5.786 17.376 13.696 1.00 79.06 90 LYS A N 1
ATOM 690 C CA . LYS A 1 90 ? -5.304 18.743 13.442 1.00 79.06 90 LYS A CA 1
ATOM 691 C C . LYS A 1 90 ? -5.748 19.306 12.087 1.00 79.06 90 LYS A C 1
ATOM 693 O O . LYS A 1 90 ? -5.844 20.520 11.934 1.00 79.06 90 LYS A O 1
ATOM 698 N N . TYR A 1 91 ? -5.944 18.441 11.098 1.00 69.62 91 TYR A N 1
ATOM 699 C CA . TYR A 1 91 ? -6.241 18.837 9.727 1.00 69.62 91 TYR A CA 1
ATOM 700 C C . TYR A 1 91 ? -7.432 18.041 9.209 1.00 69.62 91 TYR A C 1
ATOM 702 O O . TYR A 1 91 ? -7.332 16.826 9.059 1.00 69.62 91 TYR A O 1
ATOM 710 N N . ASP A 1 92 ? -8.524 18.732 8.885 1.00 61.53 92 ASP A N 1
ATOM 711 C CA . ASP A 1 92 ? -9.764 18.094 8.427 1.00 61.53 92 ASP A CA 1
ATOM 712 C C . ASP A 1 92 ? -9.608 17.323 7.106 1.00 61.53 92 ASP A C 1
ATOM 714 O O . ASP A 1 92 ? -10.308 16.335 6.902 1.00 61.53 92 ASP A O 1
ATOM 718 N N . PHE A 1 93 ? -8.662 17.726 6.249 1.00 58.44 93 PHE A N 1
ATOM 719 C CA . PHE A 1 93 ? -8.368 17.063 4.969 1.00 58.44 93 PHE A CA 1
ATOM 720 C C . PHE A 1 93 ? -7.527 15.780 5.117 1.00 58.44 93 PHE A C 1
ATOM 722 O O . PHE A 1 93 ? -7.444 14.957 4.208 1.00 58.44 93 PHE A O 1
ATOM 729 N N . LEU A 1 94 ? -6.859 15.586 6.260 1.00 59.91 94 LEU A N 1
ATOM 730 C CA . LEU A 1 94 ? -6.116 14.364 6.557 1.00 59.91 94 LEU A CA 1
ATOM 731 C C . LEU A 1 94 ? -7.049 13.428 7.327 1.00 59.91 94 LEU A C 1
ATOM 733 O O . LEU A 1 94 ? -7.065 13.448 8.555 1.00 59.91 94 LEU A O 1
ATOM 737 N N . SER A 1 95 ? -7.792 12.574 6.614 1.00 64.94 95 SER A N 1
ATOM 738 C CA . SER A 1 95 ? -8.725 11.576 7.178 1.00 64.94 95 SER A CA 1
ATOM 739 C C . SER A 1 95 ? -8.018 10.428 7.930 1.00 64.94 95 SER A C 1
ATOM 741 O O . SER A 1 95 ? -8.274 9.243 7.697 1.00 64.94 95 SER A O 1
ATOM 743 N N . ARG A 1 96 ? -7.096 10.758 8.843 1.00 75.81 96 ARG A N 1
ATOM 744 C CA . ARG A 1 96 ? -6.405 9.821 9.733 1.00 75.81 96 ARG A CA 1
ATOM 745 C C . ARG A 1 96 ? -7.404 9.342 10.772 1.00 75.81 96 ARG A C 1
ATOM 747 O O . ARG A 1 96 ? -7.850 10.116 11.613 1.00 75.81 96 ARG A O 1
ATOM 754 N N . THR A 1 97 ? -7.776 8.071 10.705 1.00 83.00 97 THR A N 1
ATOM 755 C CA . THR A 1 97 ? -8.817 7.491 11.565 1.00 83.00 97 THR A CA 1
ATOM 756 C C . THR A 1 97 ? -8.208 6.658 12.683 1.00 83.00 97 THR A C 1
ATOM 758 O O . THR A 1 97 ? -8.299 7.028 13.854 1.00 83.00 97 THR A O 1
ATOM 761 N N . VAL A 1 98 ? -7.535 5.566 12.331 1.00 85.38 98 VAL A N 1
ATOM 762 C CA . VAL A 1 98 ? -6.793 4.712 13.261 1.00 85.38 98 VAL A CA 1
ATOM 763 C C . VAL A 1 98 ? -5.483 4.301 12.606 1.00 85.38 98 VAL A C 1
ATOM 765 O O . VAL A 1 98 ? -5.470 3.896 11.446 1.00 85.38 98 VAL A O 1
ATOM 768 N N . GLU A 1 99 ? -4.381 4.387 13.346 1.00 86.75 99 GLU A N 1
ATOM 769 C CA . GLU A 1 99 ? -3.058 4.003 12.862 1.00 86.75 99 GLU A CA 1
ATOM 770 C C . GLU A 1 99 ? -2.329 3.138 13.888 1.00 86.75 99 GLU A C 1
ATOM 772 O O . GLU A 1 99 ? -2.317 3.421 15.087 1.00 86.75 99 GLU A O 1
ATOM 777 N N . ILE A 1 100 ? -1.688 2.074 13.407 1.00 84.31 100 ILE A N 1
ATOM 778 C CA . ILE A 1 100 ? -0.833 1.222 14.234 1.00 84.31 100 ILE A CA 1
ATOM 779 C C . ILE A 1 100 ? 0.595 1.714 14.084 1.00 84.31 100 ILE A C 1
ATOM 781 O O . ILE A 1 100 ? 1.190 1.636 13.006 1.00 84.31 100 ILE A O 1
ATOM 785 N N . ILE A 1 101 ? 1.153 2.209 15.182 1.00 81.31 101 ILE A N 1
ATOM 786 C CA . ILE A 1 101 ? 2.542 2.634 15.235 1.00 81.31 101 ILE A CA 1
ATOM 787 C C . ILE A 1 101 ? 3.386 1.370 15.360 1.00 81.31 101 ILE A C 1
ATOM 789 O O . ILE A 1 101 ? 3.320 0.687 16.379 1.00 81.31 101 ILE A O 1
ATOM 793 N N . SER A 1 102 ? 4.143 1.045 14.311 1.00 65.69 102 SER A N 1
ATOM 794 C CA . SER A 1 102 ? 4.959 -0.169 14.255 1.00 65.69 102 SER A CA 1
ATOM 795 C C . SER A 1 102 ? 6.362 0.114 13.718 1.00 65.69 102 SER A C 1
ATOM 797 O O . SER A 1 102 ? 6.651 -0.137 12.547 1.00 65.69 102 SER A O 1
ATOM 799 N N . PRO A 1 103 ? 7.274 0.648 14.543 1.00 63.22 103 PRO A N 1
ATOM 800 C CA . PRO A 1 103 ? 8.678 0.695 14.170 1.00 63.22 103 PRO A CA 1
ATOM 801 C C . PRO A 1 103 ? 9.238 -0.731 14.029 1.00 63.22 103 PRO A C 1
ATOM 803 O O . PRO A 1 103 ? 8.789 -1.663 14.699 1.00 63.22 103 PRO A O 1
ATOM 806 N N . ILE A 1 104 ? 10.264 -0.907 13.183 1.00 60.75 104 ILE A N 1
ATOM 807 C CA . ILE A 1 104 ? 10.949 -2.206 12.975 1.00 60.75 104 ILE A CA 1
ATOM 808 C C . ILE A 1 104 ? 11.401 -2.838 14.302 1.00 60.75 104 ILE A C 1
ATOM 810 O O . ILE A 1 104 ? 11.409 -4.058 14.441 1.00 60.75 104 ILE A O 1
ATOM 814 N N . ARG A 1 105 ? 11.753 -2.007 15.288 1.00 54.34 105 ARG A N 1
ATOM 815 C CA . ARG A 1 105 ? 12.238 -2.420 16.608 1.00 54.34 105 ARG A CA 1
ATOM 816 C C . ARG A 1 105 ? 11.278 -2.001 17.721 1.00 54.34 105 ARG A C 1
ATOM 818 O O . ARG A 1 105 ? 11.659 -1.240 18.605 1.00 54.34 105 ARG A O 1
ATOM 825 N N . GLN A 1 106 ? 10.029 -2.458 17.673 1.00 62.66 106 GLN A N 1
ATOM 826 C CA . GLN A 1 106 ? 9.145 -2.337 18.832 1.00 62.66 106 GLN A CA 1
ATOM 827 C C . GLN A 1 106 ? 9.273 -3.570 19.726 1.00 62.66 106 GLN A C 1
ATOM 829 O O . GLN A 1 106 ? 8.879 -4.667 19.339 1.00 62.66 106 GLN A O 1
ATOM 834 N N . ASN A 1 107 ? 9.792 -3.369 20.937 1.00 56.38 107 ASN A N 1
ATOM 835 C CA . ASN A 1 107 ? 9.724 -4.359 22.006 1.00 56.38 107 ASN A CA 1
ATOM 836 C C . ASN A 1 107 ? 8.472 -4.078 22.853 1.00 56.38 107 ASN A C 1
ATOM 838 O O . ASN A 1 107 ? 8.266 -2.947 23.289 1.00 56.38 107 ASN A O 1
ATOM 842 N N . GLY A 1 108 ? 7.635 -5.094 23.085 1.00 69.00 108 GLY A N 1
ATOM 843 C CA . GLY A 1 108 ? 6.447 -4.992 23.943 1.00 69.00 108 GLY A CA 1
ATOM 844 C C . GLY A 1 108 ? 5.112 -4.924 23.192 1.00 69.00 108 GLY A C 1
ATOM 845 O O . GLY A 1 108 ? 4.924 -5.589 22.173 1.00 69.00 108 GLY A O 1
ATOM 846 N N . LYS A 1 109 ? 4.146 -4.179 23.747 1.00 78.19 109 LYS A N 1
ATOM 847 C CA . LYS A 1 109 ? 2.796 -4.032 23.176 1.00 78.19 109 LYS A CA 1
ATOM 848 C C . LYS A 1 109 ? 2.803 -3.029 22.021 1.00 78.19 109 LYS A C 1
ATOM 850 O O . LYS A 1 109 ? 3.472 -2.000 22.100 1.00 78.19 109 LYS A O 1
ATOM 855 N N . PHE A 1 110 ? 2.027 -3.304 20.975 1.00 82.56 110 PHE A N 1
ATOM 856 C CA . PHE A 1 110 ? 1.867 -2.385 19.845 1.00 82.56 110 PHE A CA 1
ATOM 857 C C . PHE A 1 110 ? 1.033 -1.172 20.252 1.00 82.56 110 PHE A C 1
ATOM 859 O O . PHE A 1 110 ? 0.068 -1.310 21.000 1.00 82.56 110 PHE A O 1
ATOM 866 N N . ILE A 1 111 ? 1.385 0.010 19.752 1.00 86.44 111 ILE A N 1
ATOM 867 C CA . ILE A 1 111 ? 0.645 1.241 20.044 1.00 86.44 111 ILE A CA 1
ATOM 868 C C . ILE A 1 111 ? -0.332 1.485 18.903 1.00 86.44 111 ILE A C 1
ATOM 870 O O . ILE A 1 111 ? 0.053 1.482 17.734 1.00 86.44 111 ILE A O 1
ATOM 874 N N . VAL A 1 112 ? -1.591 1.713 19.249 1.00 88.44 112 VAL A N 1
ATOM 875 C CA . VAL A 1 112 ? -2.643 2.066 18.302 1.00 88.44 112 VAL A CA 1
ATOM 876 C C . VAL A 1 112 ? -3.092 3.482 18.623 1.00 88.44 112 VAL A C 1
ATOM 878 O O . VAL A 1 112 ? -3.618 3.739 19.706 1.00 88.44 112 VAL A O 1
ATOM 881 N N . ALA A 1 113 ? -2.855 4.394 17.688 1.00 89.44 113 ALA A N 1
ATOM 882 C CA . ALA A 1 113 ? -3.294 5.773 17.777 1.00 89.44 113 ALA A CA 1
ATOM 883 C C . ALA A 1 113 ? -4.666 5.912 17.110 1.00 89.44 113 ALA A C 1
ATOM 885 O O . ALA A 1 113 ? -4.867 5.500 15.966 1.00 89.44 113 ALA A O 1
ATOM 886 N N . VAL A 1 114 ? -5.615 6.476 17.845 1.00 89.12 114 VAL A N 1
ATOM 887 C CA . VAL A 1 114 ? -7.000 6.684 17.426 1.00 89.12 114 VAL A CA 1
ATOM 888 C C . VAL A 1 114 ? -7.263 8.180 17.345 1.00 89.12 114 VAL A C 1
ATOM 890 O O . VAL A 1 114 ? -6.946 8.928 18.275 1.00 89.12 114 VAL A O 1
ATOM 893 N N . ASN A 1 115 ? -7.878 8.620 16.251 1.00 88.81 115 ASN A N 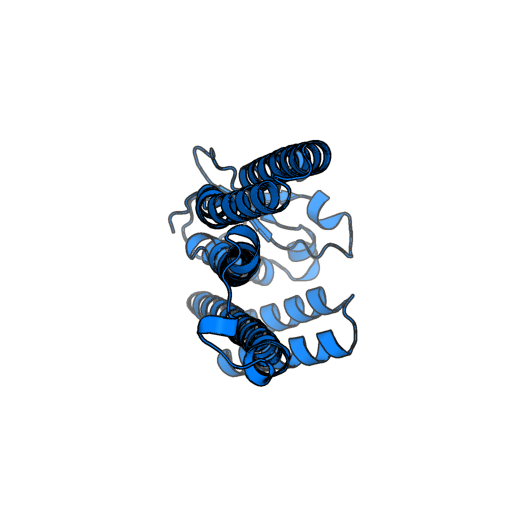1
ATOM 894 C CA . ASN A 1 115 ? -8.324 9.997 16.134 1.00 88.81 115 ASN A CA 1
ATOM 895 C C . ASN A 1 115 ? -9.491 10.255 17.115 1.00 88.81 115 ASN A C 1
ATOM 897 O O . ASN A 1 115 ? -10.522 9.574 17.029 1.00 88.81 115 ASN A O 1
ATOM 901 N N . PRO A 1 116 ? -9.371 11.233 18.036 1.00 86.69 116 PRO A N 1
ATOM 902 C CA . PRO A 1 116 ? -10.412 11.531 19.017 1.00 86.69 116 PRO A CA 1
ATOM 903 C C . PRO A 1 116 ? -11.752 11.942 18.383 1.00 86.69 116 PRO A C 1
ATOM 905 O O . PRO A 1 116 ? -12.805 11.670 18.967 1.00 86.69 116 PRO A O 1
ATOM 908 N N . LYS A 1 117 ? -11.755 12.515 17.171 1.00 86.88 117 LYS A N 1
ATOM 909 C CA . LYS A 1 117 ? -12.972 12.874 16.422 1.00 86.88 117 LYS A CA 1
ATOM 910 C C . LYS A 1 117 ? -13.880 11.681 16.156 1.00 86.88 117 LYS A C 1
ATOM 912 O O . LYS A 1 117 ? -15.097 11.848 16.152 1.00 86.88 117 LYS A O 1
ATOM 917 N N . LEU A 1 118 ? -13.328 10.472 16.006 1.00 84.81 118 LEU A N 1
ATOM 918 C CA . LEU A 1 118 ? -14.135 9.262 15.815 1.00 84.81 118 LEU A CA 1
ATOM 919 C C . LEU A 1 118 ? -15.032 8.981 17.019 1.00 84.81 118 LEU A C 1
ATOM 921 O O . LEU A 1 118 ? -16.226 8.731 16.859 1.00 84.81 118 LEU A O 1
ATOM 925 N N . LEU A 1 119 ? -14.466 9.086 18.222 1.00 85.88 119 LEU A N 1
ATOM 926 C CA . LEU A 1 119 ? -15.205 8.902 19.467 1.00 85.88 119 LEU A CA 1
ATOM 927 C C . LEU A 1 119 ? -16.210 10.031 19.686 1.00 85.88 119 LEU A C 1
ATOM 929 O O . LEU A 1 119 ? -17.343 9.752 20.069 1.00 85.88 119 LEU A O 1
ATOM 933 N N . ARG A 1 120 ? -15.807 11.282 19.421 1.00 87.75 120 ARG A N 1
ATOM 934 C CA . ARG A 1 120 ? -16.656 12.472 19.603 1.00 87.75 120 ARG A CA 1
ATOM 935 C C . ARG A 1 120 ? -17.861 12.482 18.654 1.00 87.75 120 ARG A C 1
ATOM 937 O O . ARG A 1 120 ? -18.951 12.833 19.086 1.00 87.75 120 ARG A O 1
ATOM 944 N N . LYS A 1 121 ? -17.674 12.108 17.382 1.00 87.38 121 LYS A N 1
ATOM 945 C CA . LYS A 1 121 ? -18.686 12.266 16.321 1.00 87.38 121 LYS A CA 1
ATOM 946 C C . LYS A 1 121 ? -19.493 11.000 16.025 1.00 87.38 121 LYS A C 1
ATOM 948 O O . LYS A 1 121 ? -20.680 11.102 15.746 1.00 87.38 121 LYS A O 1
ATOM 953 N N . TYR A 1 122 ? -18.866 9.824 16.068 1.00 85.81 122 TYR A N 1
ATOM 954 C CA . TYR A 1 122 ? -19.486 8.562 15.628 1.00 85.81 122 TYR A CA 1
ATOM 955 C C . TYR A 1 122 ? -19.640 7.530 16.757 1.00 85.81 122 TYR A C 1
ATOM 957 O O . TYR A 1 122 ? -20.255 6.481 16.570 1.00 85.81 122 TYR A O 1
ATOM 965 N N . GLY A 1 123 ? -19.107 7.824 17.945 1.00 89.00 123 GLY A N 1
ATOM 966 C CA . GLY A 1 123 ? -19.306 7.029 19.150 1.00 89.00 123 GLY A CA 1
ATOM 967 C C . GLY A 1 123 ? -18.393 5.806 19.291 1.00 89.00 123 GLY A C 1
ATOM 968 O O . GLY A 1 123 ? -17.515 5.505 18.471 1.00 89.00 123 GLY A O 1
ATOM 969 N N . LYS A 1 124 ? -18.591 5.091 20.406 1.00 89.88 124 LYS A N 1
ATOM 970 C CA . LYS A 1 124 ? -17.720 3.984 20.836 1.00 89.88 124 LYS A CA 1
ATOM 971 C C . LYS A 1 124 ? -17.764 2.791 19.881 1.00 89.88 124 LYS A C 1
ATOM 973 O O . LYS A 1 124 ? -16.701 2.298 19.517 1.00 89.88 124 LYS A O 1
ATOM 978 N N . ASN A 1 125 ? -18.946 2.350 19.445 1.00 89.06 125 ASN A N 1
ATOM 979 C CA . ASN A 1 125 ? -19.084 1.169 18.578 1.00 89.06 125 ASN A CA 1
ATOM 980 C C . ASN A 1 125 ? -18.408 1.370 17.217 1.00 89.06 125 ASN A C 1
ATOM 982 O O . ASN A 1 125 ? -17.673 0.495 16.759 1.00 89.06 125 ASN A O 1
ATOM 986 N N . PHE A 1 126 ? -18.551 2.561 16.630 1.00 89.69 126 PHE A N 1
ATOM 987 C CA . PHE A 1 126 ? -17.854 2.925 15.399 1.00 89.69 126 PHE A CA 1
ATOM 988 C C . PHE A 1 126 ? -16.332 2.879 15.571 1.00 89.69 126 PHE A C 1
ATOM 990 O O . PHE A 1 126 ? -15.612 2.310 14.751 1.00 89.69 126 PHE A O 1
ATOM 997 N N . THR A 1 127 ? -15.832 3.444 16.673 1.00 90.62 127 THR A N 1
ATOM 998 C CA . THR A 1 127 ? -14.394 3.455 16.962 1.00 90.62 127 THR A CA 1
ATOM 999 C C . THR A 1 127 ? -13.865 2.038 17.193 1.00 90.62 127 THR A C 1
ATOM 1001 O O . THR A 1 127 ? -12.792 1.704 16.693 1.00 90.62 127 THR A O 1
ATOM 1004 N N . LYS A 1 128 ? -14.629 1.167 17.870 1.00 91.81 128 LYS A N 1
ATOM 1005 C CA . LYS A 1 128 ? -14.287 -0.258 18.012 1.00 91.81 128 LYS A CA 1
ATOM 1006 C C . LYS A 1 128 ? -14.173 -0.939 16.645 1.00 91.81 128 LYS A C 1
ATOM 1008 O O . LYS A 1 128 ? -13.170 -1.608 16.406 1.00 91.81 128 LYS A O 1
ATOM 1013 N N . CYS A 1 129 ? -15.129 -0.717 15.738 1.00 90.75 129 CYS A N 1
ATOM 1014 C CA . CYS A 1 129 ? -15.066 -1.240 14.368 1.00 90.75 129 CYS A CA 1
ATOM 1015 C C . CYS A 1 129 ? -13.791 -0.778 13.647 1.00 90.75 129 CYS A C 1
ATOM 1017 O O . CYS A 1 129 ? -13.058 -1.600 13.095 1.00 90.75 129 CYS A O 1
ATOM 1019 N N . ALA A 1 130 ? -13.483 0.523 13.705 1.00 90.88 130 ALA A N 1
ATOM 1020 C CA . ALA A 1 130 ? -12.298 1.100 13.071 1.00 90.88 130 ALA A CA 1
ATOM 1021 C C . ALA A 1 130 ? -10.993 0.485 13.605 1.00 90.88 130 ALA A C 1
ATOM 1023 O O . ALA A 1 130 ? -10.113 0.108 12.829 1.00 90.88 130 ALA A O 1
ATOM 1024 N N . VAL A 1 131 ? -10.887 0.331 14.928 1.00 91.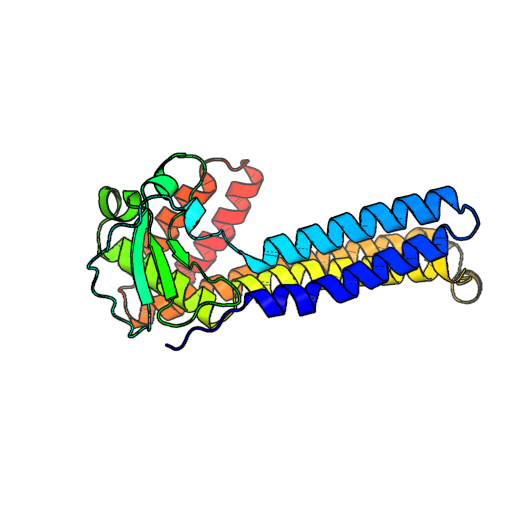38 131 VAL A N 1
ATOM 1025 C CA . VAL A 1 131 ? -9.713 -0.258 15.583 1.00 91.38 131 VAL A CA 1
ATOM 1026 C C . VAL A 1 131 ? -9.559 -1.733 15.225 1.00 91.38 131 VAL A C 1
ATOM 1028 O O . VAL A 1 131 ? -8.483 -2.142 14.792 1.00 91.38 131 VAL A O 1
ATOM 1031 N N . VAL A 1 132 ? -10.619 -2.537 15.347 1.00 92.12 132 VAL A N 1
ATOM 1032 C CA . VAL A 1 132 ? -10.574 -3.975 15.025 1.00 92.12 132 VAL A CA 1
ATOM 1033 C C . VAL A 1 132 ? -10.230 -4.197 13.550 1.00 92.12 132 VAL A C 1
ATOM 1035 O O . VAL A 1 132 ? -9.422 -5.077 13.234 1.00 92.12 132 VAL A O 1
ATOM 1038 N N . ARG A 1 133 ? -10.765 -3.363 12.648 1.00 92.06 133 ARG A N 1
ATOM 1039 C CA . ARG A 1 133 ? -10.424 -3.403 11.221 1.00 92.06 133 ARG A CA 1
ATOM 1040 C C . ARG A 1 133 ? -8.938 -3.160 10.995 1.00 92.06 133 ARG A C 1
ATOM 1042 O O . ARG A 1 133 ? -8.299 -3.956 10.306 1.00 92.06 133 ARG A O 1
ATOM 1049 N N . GLU A 1 134 ? -8.382 -2.088 11.560 1.00 90.19 134 GLU A N 1
ATOM 1050 C CA . GLU A 1 134 ? -6.974 -1.736 11.349 1.00 90.19 134 GLU A CA 1
ATOM 1051 C C . GLU A 1 134 ? -6.043 -2.798 11.952 1.00 90.19 134 GLU A C 1
ATOM 1053 O O . GLU A 1 134 ? -5.065 -3.205 11.321 1.00 90.19 134 GLU A O 1
ATOM 1058 N N . LEU A 1 135 ? -6.402 -3.351 13.115 1.00 90.12 135 LEU A N 1
ATOM 1059 C CA . LEU A 1 135 ? -5.698 -4.478 13.728 1.00 90.12 135 LEU A CA 1
ATOM 1060 C C . LEU A 1 135 ? -5.657 -5.695 12.798 1.00 90.12 135 LEU A C 1
ATOM 1062 O O . LEU A 1 135 ? -4.591 -6.290 12.608 1.00 90.12 135 LEU A O 1
ATOM 1066 N N . LYS A 1 136 ? -6.790 -6.072 12.194 1.00 90.81 136 LYS A N 1
ATOM 1067 C CA . LYS A 1 136 ? -6.853 -7.203 11.257 1.00 90.81 136 LYS A CA 1
ATOM 1068 C C . LYS A 1 136 ? -6.097 -6.920 9.964 1.00 90.81 136 LYS A C 1
ATOM 1070 O O . LYS A 1 136 ? -5.375 -7.783 9.462 1.00 90.81 136 LYS A O 1
ATOM 1075 N N . LYS A 1 137 ? -6.231 -5.714 9.419 1.00 89.50 137 LYS A N 1
ATOM 1076 C CA . LYS A 1 137 ? -5.509 -5.265 8.222 1.00 89.50 137 LYS A CA 1
ATOM 1077 C C . LYS A 1 137 ? -4.001 -5.352 8.427 1.00 89.50 137 LYS A C 1
ATOM 1079 O O . LYS A 1 137 ? -3.287 -5.820 7.538 1.00 89.50 137 LYS A O 1
ATOM 1084 N N . TYR A 1 138 ? -3.528 -4.971 9.610 1.00 87.19 138 TYR A N 1
ATOM 1085 C CA . TYR A 1 138 ? -2.123 -5.065 9.972 1.00 87.19 138 TYR A CA 1
ATOM 1086 C C . TYR A 1 138 ? -1.681 -6.509 10.209 1.00 87.19 138 TYR A C 1
ATOM 1088 O O . TYR A 1 138 ? -0.685 -6.935 9.639 1.00 87.19 138 TYR A O 1
ATOM 1096 N N . SER A 1 139 ? -2.432 -7.320 10.956 1.00 87.00 139 SER A N 1
ATOM 1097 C CA . SER A 1 139 ? -2.048 -8.720 11.208 1.00 87.00 139 SER A CA 1
ATOM 1098 C C . SER A 1 139 ? -2.004 -9.581 9.942 1.00 87.00 139 SER A C 1
ATOM 1100 O O . SER A 1 139 ? -1.159 -10.464 9.819 1.00 87.00 139 SER A O 1
ATOM 1102 N N . THR A 1 140 ? -2.880 -9.304 8.976 1.00 87.81 140 THR A N 1
ATOM 1103 C CA . THR A 1 140 ? -2.934 -10.004 7.682 1.00 87.81 140 THR A CA 1
ATOM 1104 C C . THR A 1 140 ? -1.936 -9.467 6.655 1.00 87.81 140 THR A C 1
ATOM 1106 O O . THR A 1 140 ? -1.861 -9.999 5.537 1.00 87.81 140 THR A O 1
ATOM 1109 N N . ALA A 1 141 ? -1.173 -8.430 7.023 1.00 87.69 141 ALA A N 1
ATOM 1110 C CA . ALA A 1 141 ? -0.280 -7.688 6.145 1.00 87.69 141 ALA A CA 1
ATOM 1111 C C . ALA A 1 141 ? -0.977 -7.194 4.868 1.00 87.69 141 ALA A C 1
ATOM 1113 O O . ALA A 1 141 ? -0.379 -7.166 3.794 1.00 87.69 141 ALA A O 1
ATOM 1114 N N . SER A 1 142 ? -2.259 -6.831 4.970 1.00 87.19 142 SER A N 1
ATOM 1115 C CA . SER A 1 142 ? -3.067 -6.430 3.817 1.00 87.19 142 SER A CA 1
ATOM 1116 C C . SER A 1 142 ? -2.497 -5.175 3.150 1.00 87.19 142 SER A C 1
ATOM 1118 O O . SER A 1 142 ? -2.238 -5.195 1.950 1.00 87.19 142 SER A O 1
ATOM 1120 N N . GLY A 1 143 ? -2.156 -4.139 3.930 1.00 85.88 143 GLY A N 1
ATOM 1121 C CA . GLY A 1 143 ? -1.525 -2.921 3.396 1.00 85.88 143 GLY A CA 1
ATOM 1122 C C . GLY A 1 143 ? -0.199 -3.187 2.669 1.00 85.88 143 GLY A C 1
ATOM 1123 O O . GLY A 1 143 ? 0.025 -2.657 1.584 1.00 85.88 143 GLY A O 1
ATOM 1124 N N . LEU A 1 144 ? 0.633 -4.084 3.215 1.00 88.12 144 LEU A N 1
ATOM 1125 C CA . LEU A 1 144 ? 1.884 -4.517 2.584 1.00 88.12 144 LEU A CA 1
ATOM 1126 C C . LEU A 1 144 ? 1.616 -5.197 1.242 1.00 88.12 144 LEU A C 1
ATOM 1128 O O . LEU A 1 144 ? 2.221 -4.835 0.239 1.00 88.12 144 LEU A O 1
ATOM 1132 N N . LYS A 1 145 ? 0.698 -6.168 1.214 1.00 91.38 145 LYS A N 1
ATOM 1133 C CA . LYS A 1 145 ? 0.340 -6.898 -0.009 1.00 91.38 145 LYS A CA 1
ATOM 1134 C C . LYS A 1 145 ? -0.228 -5.971 -1.076 1.00 91.38 145 LYS A C 1
ATOM 1136 O O . LYS A 1 145 ? 0.089 -6.149 -2.244 1.00 91.38 145 LYS A O 1
ATOM 1141 N N . VAL A 1 146 ? -1.042 -4.993 -0.681 1.00 91.06 146 VAL A N 1
ATOM 1142 C CA . VAL A 1 146 ? -1.591 -3.987 -1.594 1.00 91.06 146 VAL A CA 1
ATOM 1143 C C . VAL A 1 146 ? -0.466 -3.156 -2.205 1.00 91.06 146 VAL A C 1
ATOM 1145 O O . VAL A 1 146 ? -0.384 -3.069 -3.424 1.00 91.06 146 VAL A O 1
ATOM 1148 N N . ILE A 1 147 ? 0.443 -2.604 -1.401 1.00 90.88 147 ILE A N 1
ATOM 1149 C CA . ILE A 1 147 ? 1.544 -1.778 -1.922 1.00 90.88 147 ILE A CA 1
ATOM 1150 C C . ILE A 1 147 ? 2.492 -2.608 -2.798 1.00 90.88 147 ILE A C 1
ATOM 1152 O O . ILE A 1 147 ? 2.783 -2.217 -3.926 1.00 90.88 147 ILE A O 1
ATOM 1156 N N . LEU A 1 148 ? 2.944 -3.771 -2.319 1.00 91.62 148 LEU A N 1
ATOM 1157 C CA . LEU A 1 148 ? 3.853 -4.635 -3.079 1.00 91.62 148 LEU A CA 1
ATOM 1158 C C . LEU A 1 148 ? 3.212 -5.168 -4.363 1.00 91.62 148 LEU A C 1
ATOM 1160 O O . LEU A 1 148 ? 3.887 -5.249 -5.384 1.00 91.62 148 LEU A O 1
ATOM 1164 N N . GLY A 1 149 ? 1.914 -5.480 -4.330 1.00 91.44 149 GLY A N 1
ATOM 1165 C CA . GLY A 1 149 ? 1.159 -5.928 -5.498 1.00 91.44 149 GLY A CA 1
ATOM 1166 C C . GLY A 1 149 ? 1.064 -4.881 -6.609 1.00 91.44 149 GLY A C 1
ATOM 1167 O O . GLY A 1 149 ? 0.831 -5.255 -7.752 1.00 91.44 149 GLY A O 1
ATOM 1168 N N . LEU A 1 150 ? 1.271 -3.599 -6.292 1.00 92.25 150 LEU A N 1
ATOM 1169 C CA . LEU A 1 150 ? 1.374 -2.527 -7.282 1.00 92.25 150 LEU A CA 1
ATOM 1170 C C . LEU A 1 150 ? 2.827 -2.291 -7.705 1.00 92.25 150 LEU A C 1
ATOM 1172 O O . LEU A 1 150 ? 3.137 -2.275 -8.892 1.00 92.25 150 LEU A O 1
ATOM 1176 N N . VAL A 1 151 ? 3.720 -2.103 -6.729 1.00 92.12 151 VAL A N 1
ATOM 1177 C CA . VAL A 1 151 ? 5.095 -1.638 -6.964 1.00 92.12 151 VAL A CA 1
ATOM 1178 C C . VAL A 1 151 ? 5.951 -2.694 -7.662 1.00 92.12 151 VAL A C 1
ATOM 1180 O O . VAL A 1 151 ? 6.649 -2.359 -8.614 1.00 92.12 151 VAL A O 1
ATOM 1183 N N . ILE A 1 152 ? 5.878 -3.963 -7.243 1.00 93.19 152 ILE A N 1
ATOM 1184 C CA . ILE A 1 152 ? 6.741 -5.026 -7.785 1.00 93.19 152 ILE A CA 1
ATOM 1185 C C . ILE A 1 152 ? 6.532 -5.212 -9.297 1.00 93.19 152 ILE A C 1
ATOM 1187 O O . ILE A 1 152 ? 7.525 -5.161 -10.020 1.00 93.19 152 ILE A O 1
ATOM 1191 N N . PRO A 1 153 ? 5.297 -5.379 -9.819 1.00 93.00 153 PRO A N 1
ATOM 1192 C CA . PRO A 1 153 ? 5.094 -5.509 -11.262 1.00 93.00 153 PRO A CA 1
ATOM 1193 C C . PRO A 1 153 ? 5.621 -4.318 -12.070 1.00 93.00 153 PRO A C 1
ATOM 1195 O O . PRO A 1 153 ? 6.190 -4.517 -13.141 1.00 93.00 153 PRO A O 1
ATOM 1198 N N . MET A 1 154 ? 5.472 -3.091 -11.555 1.00 91.31 154 MET A N 1
ATOM 1199 C CA . MET A 1 154 ? 5.963 -1.884 -12.228 1.00 91.31 154 MET A CA 1
ATOM 1200 C C . MET A 1 154 ? 7.493 -1.831 -12.260 1.00 91.31 154 MET A C 1
ATOM 1202 O O . MET A 1 154 ? 8.077 -1.573 -13.310 1.00 91.31 154 MET A O 1
ATOM 1206 N N . GLU A 1 155 ? 8.145 -2.117 -11.131 1.00 93.69 155 GLU A N 1
ATOM 1207 C CA . GLU A 1 155 ? 9.607 -2.162 -11.034 1.00 93.69 155 GLU A CA 1
ATOM 1208 C C . GLU A 1 155 ? 10.192 -3.263 -11.932 1.00 93.69 155 GLU A C 1
ATOM 1210 O O . GLU A 1 155 ? 11.166 -3.014 -12.640 1.00 93.69 155 GLU A O 1
ATOM 1215 N N . VAL A 1 156 ? 9.565 -4.447 -11.973 1.00 94.31 156 VAL A N 1
ATOM 1216 C CA . VAL A 1 156 ? 9.961 -5.561 -12.854 1.00 94.31 156 VAL A CA 1
ATOM 1217 C C . VAL A 1 156 ? 9.809 -5.183 -14.326 1.00 94.31 156 VAL A C 1
ATOM 1219 O O . VAL A 1 156 ? 10.723 -5.422 -15.116 1.00 94.31 156 VAL A O 1
ATOM 1222 N N . LEU A 1 157 ? 8.685 -4.570 -14.708 1.00 92.50 157 LEU A N 1
ATOM 1223 C CA . LEU A 1 157 ? 8.465 -4.114 -16.080 1.00 92.50 157 LEU A CA 1
ATOM 1224 C C . LEU A 1 157 ? 9.529 -3.087 -16.497 1.00 92.50 157 LEU A C 1
ATOM 1226 O O . LEU A 1 157 ? 10.098 -3.204 -17.583 1.00 92.50 157 LEU A O 1
ATOM 1230 N N . ALA A 1 158 ? 9.855 -2.135 -15.617 1.00 92.50 158 ALA A N 1
ATOM 1231 C CA . ALA A 1 158 ? 10.931 -1.175 -15.845 1.00 92.50 158 ALA A CA 1
ATOM 1232 C C . ALA A 1 158 ? 12.296 -1.868 -16.007 1.00 92.50 158 ALA A C 1
ATOM 1234 O O . ALA A 1 158 ? 13.030 -1.545 -16.942 1.00 92.50 158 ALA A O 1
ATOM 1235 N N . SER A 1 159 ? 12.609 -2.867 -15.171 1.00 94.50 159 SER A N 1
ATOM 1236 C CA . SER A 1 159 ? 13.852 -3.643 -15.281 1.00 94.50 159 SER A CA 1
ATOM 1237 C C . SER A 1 159 ? 13.956 -4.375 -16.615 1.00 94.50 159 SER A C 1
ATOM 1239 O O . SER A 1 159 ? 15.015 -4.349 -17.241 1.00 94.50 159 SER A O 1
ATOM 1241 N N . ILE A 1 160 ? 12.872 -5.005 -17.079 1.00 92.94 160 ILE A N 1
ATOM 1242 C CA . ILE A 1 160 ? 12.838 -5.720 -18.364 1.00 92.94 160 ILE A CA 1
ATOM 1243 C C . ILE A 1 160 ? 13.110 -4.748 -19.514 1.00 92.94 160 ILE A C 1
ATOM 1245 O O . ILE A 1 160 ? 13.994 -4.999 -20.334 1.00 92.94 160 ILE A O 1
ATOM 1249 N N . ILE A 1 161 ? 12.399 -3.617 -19.543 1.00 91.00 161 ILE A N 1
ATOM 1250 C CA . ILE A 1 161 ? 12.556 -2.597 -20.585 1.00 91.00 161 ILE A CA 1
ATOM 1251 C C . ILE A 1 161 ? 13.989 -2.057 -20.584 1.00 91.00 161 ILE A C 1
ATOM 1253 O O . ILE A 1 161 ? 14.643 -2.045 -21.625 1.00 91.00 161 ILE A O 1
ATOM 1257 N N . MET A 1 162 ? 14.518 -1.666 -19.422 1.00 93.50 162 MET A N 1
ATOM 1258 C CA . MET A 1 162 ? 15.885 -1.152 -19.329 1.00 93.50 162 MET A CA 1
ATOM 1259 C C . MET A 1 162 ? 16.935 -2.195 -19.701 1.00 93.50 162 MET A C 1
ATOM 1261 O O . MET A 1 162 ? 17.931 -1.835 -20.320 1.00 93.50 162 MET A O 1
ATOM 1265 N N . SER A 1 163 ? 16.714 -3.475 -19.392 1.00 94.19 163 SER A N 1
ATOM 1266 C CA . SER A 1 163 ? 17.644 -4.554 -19.745 1.00 94.19 163 SER A CA 1
ATOM 1267 C C . SER A 1 163 ? 17.811 -4.699 -21.257 1.00 94.19 163 SER A C 1
ATOM 1269 O O . SER A 1 163 ? 18.934 -4.878 -21.728 1.00 94.19 163 SER A O 1
ATOM 1271 N N . VAL A 1 164 ? 16.732 -4.549 -22.036 1.00 91.25 164 VAL A N 1
ATOM 1272 C CA . VAL A 1 164 ? 16.801 -4.567 -23.509 1.00 91.25 164 VAL A CA 1
ATOM 1273 C C . VAL A 1 164 ? 17.802 -3.532 -24.017 1.00 91.25 164 VAL A C 1
ATOM 1275 O O . VAL A 1 164 ? 18.657 -3.849 -24.846 1.00 91.25 164 VAL A O 1
ATOM 1278 N N . PHE A 1 165 ? 17.741 -2.315 -23.481 1.00 90.06 165 PHE A N 1
ATOM 1279 C CA . PHE A 1 165 ? 18.640 -1.237 -23.877 1.00 90.06 165 PHE A CA 1
ATOM 1280 C C . PHE A 1 165 ? 20.049 -1.406 -23.286 1.00 90.06 165 PHE A C 1
ATOM 1282 O O . PHE A 1 165 ? 21.033 -1.215 -23.997 1.00 90.06 165 PHE A O 1
ATOM 1289 N N . ALA A 1 166 ? 20.163 -1.794 -22.012 1.00 91.81 166 ALA A N 1
ATOM 1290 C CA . ALA A 1 166 ? 21.428 -1.862 -21.274 1.00 91.81 166 ALA A CA 1
ATOM 1291 C C . ALA A 1 166 ? 22.382 -2.928 -21.825 1.00 91.81 166 ALA A C 1
ATOM 1293 O O . ALA A 1 166 ? 23.602 -2.767 -21.769 1.00 91.81 166 ALA A O 1
ATOM 1294 N N . PHE A 1 167 ? 21.822 -4.012 -22.364 1.00 91.75 167 PHE A N 1
ATOM 1295 C CA . PHE A 1 167 ? 22.572 -5.106 -22.977 1.00 91.75 167 PHE A CA 1
ATOM 1296 C C . PHE A 1 167 ? 22.568 -5.052 -24.507 1.00 91.75 167 PHE A C 1
ATOM 1298 O O . PHE A 1 167 ? 23.019 -6.001 -25.145 1.00 91.75 167 PHE A O 1
ATOM 1305 N N . HIS A 1 168 ? 22.073 -3.957 -25.101 1.00 86.94 168 HIS A N 1
ATOM 1306 C CA . HIS A 1 168 ? 21.955 -3.790 -26.551 1.00 86.94 168 HIS A CA 1
ATOM 1307 C C . HIS A 1 168 ? 21.316 -5.012 -27.232 1.00 86.94 168 HIS A C 1
ATOM 1309 O O . HIS A 1 168 ? 21.780 -5.481 -28.276 1.00 86.94 168 HIS A O 1
ATOM 1315 N N . LEU A 1 169 ? 20.257 -5.557 -26.622 1.00 86.31 169 LEU A N 1
ATOM 1316 C CA . LEU A 1 169 ? 19.563 -6.718 -27.161 1.00 86.31 169 LEU A CA 1
ATOM 1317 C C . LEU A 1 169 ? 18.931 -6.329 -28.492 1.00 86.31 169 LEU A C 1
ATOM 1319 O O . LEU A 1 169 ? 17.977 -5.554 -28.552 1.00 86.31 169 LEU A O 1
ATOM 1323 N N . ASN A 1 170 ? 19.477 -6.875 -29.576 1.00 85.94 170 ASN A N 1
ATOM 1324 C CA . ASN A 1 170 ? 18.965 -6.590 -30.901 1.00 85.94 170 ASN A CA 1
ATOM 1325 C C . ASN A 1 170 ? 17.666 -7.371 -31.143 1.00 85.94 170 ASN A C 1
ATOM 1327 O O . ASN A 1 170 ? 17.681 -8.475 -31.688 1.00 85.94 170 ASN A O 1
ATOM 1331 N N . LEU A 1 171 ? 16.541 -6.773 -30.746 1.00 85.19 171 LEU A N 1
ATOM 1332 C CA . LEU A 1 171 ? 15.206 -7.344 -30.921 1.00 85.19 171 LEU A CA 1
ATOM 1333 C C . LEU A 1 171 ? 14.872 -7.632 -32.391 1.00 85.19 171 LEU A C 1
ATOM 1335 O O . LEU A 1 171 ? 14.109 -8.556 -32.651 1.00 85.19 171 LEU A O 1
ATOM 1339 N N . SER A 1 172 ? 15.481 -6.917 -33.347 1.00 86.00 172 SER A N 1
ATOM 1340 C CA . SER A 1 172 ? 15.248 -7.149 -34.784 1.00 86.00 172 SER A CA 1
ATOM 1341 C C . SER A 1 172 ? 15.749 -8.509 -35.278 1.00 86.00 172 SER A C 1
ATOM 1343 O O . SER A 1 172 ? 15.306 -8.983 -36.318 1.00 86.00 172 SER A O 1
ATOM 1345 N N . LYS A 1 173 ? 16.625 -9.176 -34.511 1.00 87.50 173 LYS A N 1
ATOM 1346 C CA . LYS A 1 173 ? 17.030 -10.563 -34.788 1.00 87.50 173 LYS A CA 1
ATOM 1347 C C . LYS A 1 173 ? 15.912 -11.574 -34.526 1.00 87.50 173 LYS A C 1
ATOM 1349 O O . LYS A 1 173 ? 15.962 -12.671 -35.066 1.00 87.50 173 LYS A O 1
ATOM 1354 N N . TYR A 1 174 ? 14.943 -11.218 -33.685 1.00 86.44 174 TYR A N 1
ATOM 1355 C CA . TYR A 1 174 ? 13.885 -12.119 -33.227 1.00 86.44 174 TYR A CA 1
ATOM 1356 C C . TYR A 1 174 ? 12.492 -11.676 -33.688 1.00 86.44 174 TYR A C 1
ATOM 1358 O O . TYR A 1 174 ? 11.601 -12.508 -33.829 1.00 86.44 174 TYR A O 1
ATOM 1366 N N . PHE A 1 175 ? 12.295 -10.380 -33.937 1.00 89.75 175 PHE A N 1
ATOM 1367 C CA . PHE A 1 175 ? 10.999 -9.788 -34.255 1.00 89.75 175 PHE A CA 1
ATOM 1368 C C . PHE A 1 175 ? 11.089 -8.834 -35.447 1.00 89.75 175 PHE A C 1
ATOM 1370 O O . PHE A 1 175 ? 12.097 -8.160 -35.652 1.00 89.75 175 PHE A O 1
ATOM 1377 N N . SER A 1 176 ? 10.005 -8.734 -36.221 1.00 90.19 176 SER A N 1
ATOM 1378 C CA . SER A 1 176 ? 9.916 -7.777 -37.327 1.00 90.19 176 SER A CA 1
ATOM 1379 C C . SER A 1 176 ? 9.793 -6.334 -36.820 1.00 90.19 176 SER A C 1
ATOM 1381 O O . SER A 1 176 ? 9.339 -6.083 -35.700 1.00 90.19 176 SER A O 1
ATOM 1383 N N . GLY A 1 177 ? 10.140 -5.358 -37.666 1.00 89.19 177 GLY A N 1
ATOM 1384 C CA . GLY A 1 177 ? 10.023 -3.934 -37.322 1.00 89.19 177 GLY A CA 1
ATOM 1385 C C . GLY A 1 177 ? 8.597 -3.510 -36.945 1.00 89.19 177 GLY A C 1
ATOM 1386 O O . GLY A 1 177 ? 8.419 -2.688 -36.049 1.00 89.19 177 GLY A O 1
ATOM 1387 N N . PHE A 1 178 ? 7.578 -4.124 -37.557 1.00 90.69 178 PHE A N 1
ATOM 1388 C CA . PHE A 1 178 ? 6.175 -3.914 -37.185 1.00 90.69 178 PHE A CA 1
ATOM 1389 C C . PHE A 1 178 ? 5.882 -4.384 -35.751 1.00 90.69 178 PHE A C 1
ATOM 1391 O O . PHE A 1 178 ? 5.238 -3.673 -34.979 1.00 90.69 178 PHE A O 1
ATOM 1398 N N . VAL A 1 179 ? 6.402 -5.552 -35.359 1.00 90.88 179 VAL A N 1
ATOM 1399 C CA . VAL A 1 179 ? 6.212 -6.080 -34.002 1.00 90.88 179 VAL A CA 1
ATOM 1400 C C . VAL A 1 179 ? 6.892 -5.187 -32.967 1.00 90.88 179 VAL A C 1
ATOM 1402 O O . VAL A 1 179 ? 6.285 -4.860 -31.952 1.00 90.88 179 VAL A O 1
ATOM 1405 N N . ILE A 1 180 ? 8.122 -4.747 -33.236 1.00 87.81 180 ILE A N 1
ATOM 1406 C CA . ILE A 1 180 ? 8.903 -3.927 -32.299 1.00 87.81 180 ILE A CA 1
ATOM 1407 C C . ILE A 1 180 ? 8.275 -2.544 -32.103 1.00 87.81 180 ILE A C 1
ATOM 1409 O O . ILE A 1 180 ? 8.170 -2.083 -30.971 1.00 87.81 180 ILE A O 1
ATOM 1413 N N . ASN A 1 181 ? 7.846 -1.890 -33.185 1.00 89.00 181 ASN A N 1
ATOM 1414 C CA . ASN A 1 181 ? 7.404 -0.496 -33.126 1.00 89.00 181 ASN A CA 1
ATOM 1415 C C . ASN A 1 181 ? 5.907 -0.327 -32.834 1.00 89.00 181 ASN A C 1
ATOM 1417 O O . ASN A 1 181 ? 5.513 0.741 -32.374 1.00 89.00 181 ASN A O 1
ATOM 1421 N N . PHE A 1 182 ? 5.073 -1.340 -33.095 1.00 91.69 182 PHE A N 1
ATOM 1422 C CA . PHE A 1 182 ? 3.617 -1.221 -32.949 1.00 91.69 182 PHE A CA 1
ATOM 1423 C C . PHE A 1 182 ? 3.036 -2.211 -31.937 1.00 91.69 182 PHE A C 1
ATOM 1425 O O . PHE A 1 182 ? 2.365 -1.813 -30.985 1.00 91.69 182 PHE A O 1
ATOM 1432 N N . ILE A 1 183 ? 3.335 -3.503 -32.095 1.00 93.56 183 ILE A N 1
ATOM 1433 C CA . ILE A 1 183 ? 2.748 -4.551 -31.247 1.00 93.56 183 ILE A CA 1
ATOM 1434 C C . ILE A 1 183 ? 3.319 -4.513 -29.827 1.00 93.56 183 ILE A C 1
ATOM 1436 O O . ILE A 1 183 ? 2.561 -4.560 -28.861 1.00 93.56 183 ILE A O 1
ATOM 1440 N N . LEU A 1 184 ? 4.640 -4.395 -29.674 1.00 89.38 184 LEU A N 1
ATOM 1441 C CA . LEU A 1 184 ? 5.294 -4.430 -28.367 1.00 89.38 184 LEU A CA 1
ATOM 1442 C C . LEU A 1 184 ? 4.866 -3.260 -27.455 1.00 89.38 184 LEU A C 1
ATOM 1444 O O . LEU A 1 184 ? 4.499 -3.535 -26.311 1.00 89.38 184 LEU A O 1
ATOM 1448 N N . PRO A 1 185 ? 4.803 -1.991 -27.918 1.00 90.75 185 PRO A N 1
ATOM 1449 C CA . PRO A 1 185 ? 4.247 -0.902 -27.115 1.00 90.75 185 PRO A CA 1
ATOM 1450 C C . PRO A 1 185 ? 2.791 -1.144 -26.705 1.00 90.75 185 PRO A C 1
ATOM 1452 O O . PRO A 1 185 ? 2.432 -0.902 -25.553 1.00 90.75 185 PRO A O 1
ATOM 1455 N N . PHE A 1 186 ? 1.960 -1.676 -27.609 1.00 93.75 186 PHE A N 1
ATOM 1456 C CA . PHE A 1 186 ? 0.568 -1.998 -27.293 1.00 93.75 186 PHE A CA 1
ATOM 1457 C C . PHE A 1 186 ? 0.470 -3.077 -26.208 1.00 93.75 186 PHE A C 1
ATOM 1459 O O . PHE A 1 186 ? -0.279 -2.918 -25.246 1.00 93.75 186 PHE A O 1
ATOM 1466 N N . ILE A 1 187 ? 1.283 -4.133 -26.302 1.00 91.69 187 ILE A N 1
ATOM 1467 C CA . ILE A 1 187 ? 1.372 -5.180 -25.276 1.00 91.69 187 ILE A CA 1
ATOM 1468 C C . ILE A 1 187 ? 1.775 -4.583 -23.923 1.00 91.69 187 ILE A C 1
ATOM 1470 O O . ILE A 1 187 ? 1.159 -4.917 -22.915 1.00 91.69 187 ILE A O 1
ATOM 1474 N N . VAL A 1 188 ? 2.759 -3.678 -23.880 1.00 90.94 188 VAL A N 1
ATOM 1475 C CA . VAL A 1 188 ? 3.183 -3.018 -22.632 1.00 90.94 188 VAL A CA 1
ATOM 1476 C C . VAL A 1 188 ? 2.026 -2.239 -22.000 1.00 90.94 188 VAL A C 1
ATOM 1478 O O . VAL A 1 188 ? 1.786 -2.374 -20.799 1.00 90.94 188 VAL A O 1
ATOM 1481 N N . VAL A 1 189 ? 1.266 -1.480 -22.796 1.00 92.31 189 VAL A N 1
ATOM 1482 C CA . VAL A 1 189 ? 0.084 -0.745 -22.315 1.00 92.31 189 VAL A CA 1
ATOM 1483 C C . VAL A 1 189 ? -0.996 -1.701 -21.803 1.00 92.31 189 VAL A C 1
ATOM 1485 O O . VAL A 1 189 ? -1.558 -1.468 -20.733 1.00 92.31 189 VAL A O 1
ATOM 1488 N N . VAL A 1 190 ? -1.260 -2.801 -22.513 1.00 93.56 190 VAL A N 1
ATOM 1489 C CA . VAL A 1 190 ? -2.234 -3.822 -22.094 1.00 93.56 190 VAL A CA 1
ATOM 1490 C C . VAL A 1 190 ? -1.805 -4.497 -20.790 1.00 93.56 190 VAL A C 1
ATOM 1492 O O . VAL A 1 190 ? -2.624 -4.626 -19.881 1.00 93.56 190 VAL A O 1
ATOM 1495 N N . ILE A 1 191 ? -0.531 -4.879 -20.651 1.00 91.25 191 ILE A N 1
ATOM 1496 C CA . ILE A 1 191 ? 0.022 -5.461 -19.417 1.00 91.25 191 ILE A CA 1
ATOM 1497 C C . ILE A 1 191 ? -0.122 -4.474 -18.258 1.00 91.25 191 ILE A C 1
ATOM 1499 O O . ILE A 1 191 ? -0.545 -4.862 -17.166 1.00 91.25 191 ILE A O 1
ATOM 1503 N N . PHE A 1 192 ? 0.187 -3.198 -18.487 1.00 90.44 192 PHE A N 1
ATOM 1504 C CA . PHE A 1 192 ? 0.050 -2.161 -17.472 1.00 90.44 192 PHE A CA 1
ATOM 1505 C C . PHE A 1 192 ? -1.414 -1.978 -17.044 1.00 90.44 192 PHE A C 1
ATOM 1507 O O . PHE A 1 192 ? -1.722 -2.028 -15.853 1.00 90.44 192 PHE A O 1
ATOM 1514 N N . GLY A 1 193 ? -2.337 -1.867 -18.004 1.00 92.69 193 GLY A N 1
ATOM 1515 C CA . GLY A 1 193 ? -3.774 -1.772 -17.737 1.00 92.69 193 GLY A CA 1
ATOM 1516 C C . GLY A 1 193 ? -4.320 -2.990 -16.987 1.00 92.69 193 GLY A C 1
ATOM 1517 O O . GLY A 1 193 ? -5.049 -2.842 -16.005 1.00 92.69 193 GLY A O 1
ATOM 1518 N N . PHE A 1 194 ? -3.912 -4.198 -17.382 1.00 92.31 194 PHE A N 1
ATOM 1519 C CA . PHE A 1 194 ? -4.290 -5.437 -16.702 1.00 92.31 194 PHE A CA 1
ATOM 1520 C C . PHE A 1 194 ? -3.734 -5.508 -15.273 1.00 92.31 194 PHE A C 1
ATOM 1522 O O . PHE A 1 194 ? -4.436 -5.931 -14.352 1.00 92.31 194 PHE A O 1
ATOM 1529 N N . THR A 1 195 ? -2.503 -5.042 -15.056 1.00 91.31 195 THR A N 1
ATOM 1530 C CA . THR A 1 195 ? -1.888 -4.962 -13.722 1.00 91.31 195 THR A CA 1
ATOM 1531 C C . THR A 1 195 ? -2.685 -4.031 -12.812 1.00 91.31 195 THR A C 1
ATOM 1533 O O . THR A 1 195 ? -3.047 -4.419 -11.705 1.00 91.31 195 THR A O 1
ATOM 1536 N N . LEU A 1 196 ? -3.047 -2.837 -13.290 1.00 92.12 196 LEU A N 1
ATOM 1537 C CA . LEU A 1 196 ? -3.869 -1.899 -12.519 1.00 92.12 196 LEU A CA 1
ATOM 1538 C C . LEU A 1 196 ? -5.271 -2.452 -12.235 1.00 92.12 196 LEU A C 1
ATOM 1540 O O . LEU A 1 196 ? -5.768 -2.345 -11.114 1.00 92.12 196 LEU A O 1
ATOM 1544 N N . TYR A 1 197 ? -5.905 -3.082 -13.226 1.00 91.31 197 TYR A N 1
ATOM 1545 C CA . TYR A 1 197 ? -7.221 -3.698 -13.064 1.00 91.31 197 TYR A CA 1
ATOM 1546 C C . TYR A 1 197 ? -7.207 -4.827 -12.021 1.00 91.31 197 TYR A C 1
ATOM 1548 O O . TYR A 1 197 ? -8.040 -4.859 -11.109 1.00 91.31 197 TYR A O 1
ATOM 1556 N N . THR A 1 198 ? -6.244 -5.746 -12.122 1.00 92.06 198 THR A N 1
ATOM 1557 C CA . THR A 1 198 ? -6.109 -6.864 -11.177 1.00 92.06 198 THR A CA 1
ATOM 1558 C C . THR A 1 198 ? -5.739 -6.383 -9.780 1.00 92.06 198 THR A C 1
ATOM 1560 O O . THR A 1 198 ? -6.278 -6.907 -8.802 1.00 92.06 198 THR A O 1
ATOM 1563 N N . TRP A 1 199 ? -4.900 -5.351 -9.677 1.00 94.19 199 TRP A N 1
ATOM 1564 C CA . TRP A 1 199 ? -4.571 -4.700 -8.417 1.00 94.19 199 TRP A CA 1
ATOM 1565 C C . TRP A 1 199 ? -5.803 -4.081 -7.749 1.00 94.19 199 TRP A C 1
ATOM 1567 O O . TRP A 1 199 ? -6.084 -4.398 -6.595 1.00 94.19 199 TRP A O 1
ATOM 1577 N N . ASN A 1 200 ? -6.606 -3.298 -8.476 1.00 91.00 200 ASN A N 1
ATOM 1578 C CA . ASN A 1 200 ? -7.845 -2.714 -7.943 1.00 91.00 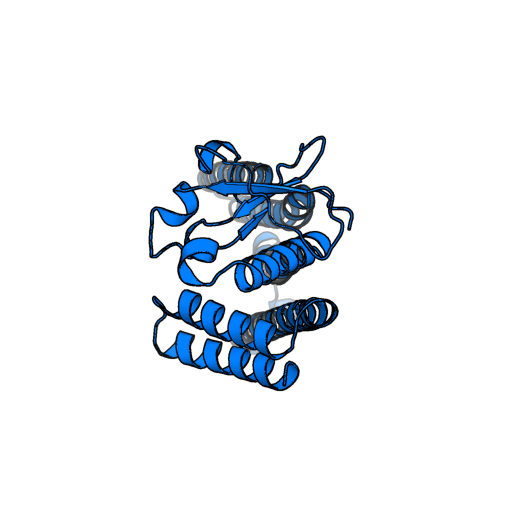200 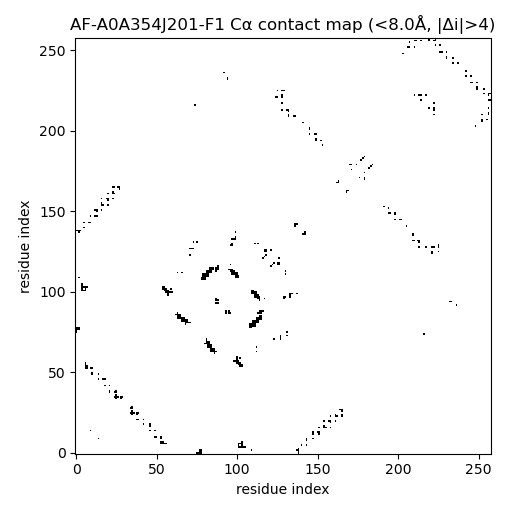ASN A CA 1
ATOM 1579 C C . ASN A 1 200 ? -8.803 -3.791 -7.418 1.00 91.00 200 ASN A C 1
ATOM 1581 O O . ASN A 1 200 ? -9.315 -3.708 -6.299 1.00 91.00 200 ASN A O 1
ATOM 1585 N N . ARG A 1 201 ? -8.994 -4.866 -8.188 1.00 89.50 201 ARG A N 1
ATOM 1586 C CA . ARG A 1 201 ? -9.839 -5.988 -7.765 1.00 89.50 201 ARG A CA 1
ATOM 1587 C C . ARG A 1 201 ? -9.267 -6.718 -6.550 1.00 89.50 201 ARG A C 1
ATOM 1589 O O . ARG A 1 201 ? -10.020 -7.217 -5.713 1.00 89.50 201 ARG A O 1
ATOM 1596 N N . PHE A 1 202 ? -7.944 -6.799 -6.439 1.00 91.69 202 PHE A N 1
ATOM 1597 C CA . PHE A 1 202 ? -7.279 -7.344 -5.263 1.00 91.69 202 PHE A CA 1
ATOM 1598 C C . PHE A 1 202 ? -7.524 -6.476 -4.022 1.00 91.69 202 PHE A C 1
ATOM 1600 O O . PHE A 1 202 ? -7.863 -7.038 -2.981 1.00 91.69 202 PHE A O 1
ATOM 1607 N N . VAL A 1 203 ? -7.425 -5.145 -4.134 1.00 90.88 203 VAL A N 1
ATOM 1608 C CA . VAL A 1 203 ? -7.741 -4.200 -3.047 1.00 90.88 203 VAL A CA 1
ATOM 1609 C C . VAL A 1 203 ? -9.179 -4.395 -2.568 1.00 90.88 203 VAL A C 1
ATOM 1611 O O . VAL A 1 203 ? -9.381 -4.680 -1.388 1.00 90.88 203 VAL A O 1
ATOM 1614 N N . SER A 1 204 ? -10.154 -4.386 -3.486 1.00 88.19 204 SER A N 1
ATOM 1615 C CA . SER A 1 204 ? -11.570 -4.623 -3.153 1.00 88.19 204 SER A C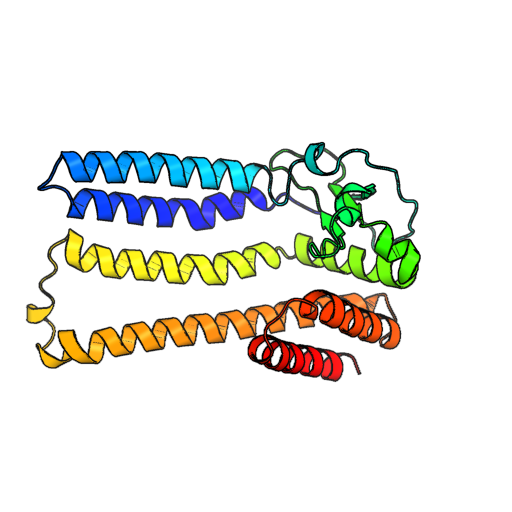A 1
ATOM 1616 C C . SER A 1 204 ? -11.765 -5.949 -2.399 1.00 88.19 204 SER A C 1
ATOM 1618 O O . SER A 1 204 ? -12.354 -5.991 -1.316 1.00 88.19 204 SER A O 1
ATOM 1620 N N . LYS A 1 205 ? -11.154 -7.044 -2.877 1.00 89.50 205 LYS A N 1
ATOM 1621 C CA . LYS A 1 205 ? -11.215 -8.346 -2.189 1.00 89.50 205 LYS A CA 1
ATOM 1622 C C . LYS A 1 205 ? -10.601 -8.322 -0.787 1.00 89.50 205 LYS A C 1
ATOM 1624 O O . LYS A 1 205 ? -11.066 -9.074 0.072 1.00 89.50 205 LYS A O 1
ATOM 1629 N N . GLN A 1 206 ? -9.546 -7.542 -0.548 1.00 90.69 206 GLN A N 1
ATOM 1630 C CA . GLN A 1 206 ? -8.986 -7.387 0.797 1.00 90.69 206 GLN A CA 1
ATOM 1631 C C . GLN A 1 206 ? -9.954 -6.629 1.707 1.00 90.69 206 GLN A C 1
ATOM 1633 O O . GLN A 1 206 ? -10.180 -7.071 2.832 1.00 90.69 206 GLN A O 1
ATOM 1638 N N . ASP A 1 207 ? -10.576 -5.557 1.220 1.00 88.81 207 ASP A N 1
ATOM 1639 C CA . ASP A 1 207 ? -11.561 -4.798 1.992 1.00 88.81 207 ASP A CA 1
ATOM 1640 C C . ASP A 1 207 ? -12.788 -5.635 2.355 1.00 88.81 207 ASP A C 1
ATOM 1642 O O . ASP A 1 207 ? -13.182 -5.649 3.519 1.00 88.81 207 ASP A O 1
ATOM 1646 N N . MET A 1 208 ? -13.310 -6.432 1.421 1.00 89.38 208 MET A N 1
ATOM 1647 C CA . MET A 1 208 ? -14.415 -7.361 1.688 1.00 89.38 208 MET A CA 1
ATOM 1648 C C . MET A 1 208 ? -14.050 -8.461 2.694 1.00 89.38 208 MET A C 1
ATOM 1650 O O . MET A 1 208 ? -14.911 -8.982 3.403 1.00 89.38 208 MET A O 1
ATOM 1654 N N . LYS A 1 209 ? -12.782 -8.892 2.743 1.00 91.50 209 LYS A N 1
ATOM 1655 C CA . LYS A 1 209 ? -12.313 -9.842 3.768 1.00 91.50 209 LYS A CA 1
ATOM 1656 C C . LYS A 1 209 ? -12.259 -9.188 5.146 1.00 91.50 209 LYS A C 1
ATOM 1658 O O . LYS A 1 209 ? -12.551 -9.852 6.135 1.00 91.50 209 LYS A O 1
ATOM 1663 N N . LEU A 1 210 ? -11.887 -7.910 5.208 1.00 91.44 210 LEU A N 1
ATOM 1664 C CA . LEU A 1 210 ? -11.907 -7.139 6.448 1.00 91.44 210 LEU A CA 1
ATOM 1665 C C . LEU A 1 210 ? -13.340 -6.887 6.921 1.00 91.44 210 LEU A C 1
ATOM 1667 O O . LEU A 1 210 ? -13.601 -7.058 8.104 1.00 91.44 210 LEU A O 1
ATOM 1671 N N . ASP A 1 211 ? -14.263 -6.559 6.013 1.00 90.50 211 ASP A N 1
ATOM 1672 C CA . ASP A 1 211 ? -15.687 -6.391 6.333 1.00 90.50 211 ASP A CA 1
ATOM 1673 C C . ASP A 1 211 ? -16.286 -7.683 6.902 1.00 90.50 211 ASP A C 1
ATOM 1675 O O . ASP A 1 211 ? -16.882 -7.662 7.973 1.00 90.50 211 ASP A O 1
ATOM 1679 N N . ARG A 1 212 ? -16.039 -8.828 6.252 1.00 91.19 212 ARG A N 1
ATOM 1680 C CA . ARG A 1 212 ? -16.481 -10.140 6.756 1.00 91.19 212 ARG A CA 1
ATOM 1681 C C . ARG A 1 212 ? -15.922 -10.472 8.134 1.00 91.19 212 ARG A C 1
ATOM 1683 O O . ARG A 1 212 ? -16.646 -10.997 8.964 1.00 91.19 212 ARG A O 1
ATOM 1690 N N . TYR A 1 213 ? -14.662 -10.130 8.391 1.00 92.56 213 TYR A N 1
ATOM 1691 C CA . TYR A 1 213 ? -14.074 -10.312 9.715 1.00 92.56 213 TYR A CA 1
ATOM 1692 C C . TYR A 1 213 ? -14.733 -9.419 10.777 1.00 92.56 213 TYR A C 1
ATOM 1694 O O . TYR A 1 213 ? -14.835 -9.817 11.930 1.00 92.56 213 TYR A O 1
ATOM 1702 N N . LEU A 1 214 ? -15.195 -8.216 10.418 1.00 92.50 214 LEU A N 1
ATOM 1703 C CA . LEU A 1 214 ? -15.935 -7.366 11.355 1.00 92.50 214 LEU A CA 1
ATOM 1704 C C . LEU A 1 214 ? -17.300 -7.966 11.715 1.00 92.50 214 LEU A C 1
ATOM 1706 O O . LEU A 1 214 ? -17.714 -7.840 12.863 1.00 92.50 214 LEU A O 1
ATOM 1710 N N . LEU A 1 215 ? -17.962 -8.657 10.783 1.00 92.62 215 LEU A N 1
ATOM 1711 C CA . LEU A 1 215 ? -19.251 -9.319 11.031 1.00 92.62 215 LEU A CA 1
ATOM 1712 C C . LEU A 1 215 ? -19.171 -10.463 12.054 1.00 92.62 215 LEU A C 1
ATOM 1714 O O . LEU A 1 215 ? -20.191 -10.842 12.616 1.00 92.62 215 LEU A O 1
ATOM 1718 N N . GLU A 1 216 ? -17.976 -10.983 12.350 1.00 92.56 216 GLU A N 1
ATOM 1719 C CA . GLU A 1 216 ? -17.775 -11.956 13.436 1.00 92.56 216 GLU A CA 1
ATOM 1720 C C . GLU A 1 216 ? -17.967 -11.324 14.833 1.00 92.56 216 GLU A C 1
ATOM 1722 O O . GLU A 1 216 ? -18.194 -12.044 15.803 1.00 92.56 216 GLU A O 1
ATOM 1727 N N . TYR A 1 217 ? -17.879 -9.990 14.951 1.00 91.31 217 TYR A N 1
ATOM 1728 C CA . TYR A 1 217 ? -17.865 -9.270 16.235 1.00 91.31 217 TYR A CA 1
ATOM 1729 C C . TYR A 1 217 ? -18.886 -8.129 16.344 1.00 91.31 217 TYR A C 1
ATOM 1731 O O . TYR A 1 217 ? -19.141 -7.645 17.447 1.00 91.31 217 TYR A O 1
ATOM 1739 N N . PHE A 1 218 ? -19.434 -7.659 15.223 1.00 92.81 218 PHE A N 1
ATOM 1740 C CA . PHE A 1 218 ? -20.333 -6.507 15.152 1.00 92.81 218 PHE A CA 1
ATOM 1741 C C . PHE A 1 218 ? -21.565 -6.832 14.305 1.00 92.81 218 PHE A C 1
ATOM 1743 O O . PHE A 1 218 ? -21.517 -7.694 13.430 1.00 92.81 218 PHE A O 1
ATOM 1750 N N . SER A 1 219 ? -22.669 -6.118 14.543 1.00 91.25 219 SER A N 1
ATOM 1751 C CA . SER A 1 219 ? -23.894 -6.295 13.759 1.00 91.25 219 SER A CA 1
ATOM 1752 C C . SER A 1 219 ? -23.705 -5.848 12.303 1.00 91.25 219 SER A C 1
ATOM 1754 O O . SER A 1 219 ? -22.942 -4.916 12.027 1.00 91.25 219 SER A O 1
ATOM 1756 N N . SER A 1 220 ? -24.447 -6.444 11.363 1.00 91.00 220 SER A N 1
ATOM 1757 C CA . SER A 1 220 ? -24.417 -6.016 9.955 1.00 91.00 220 SER A CA 1
ATOM 1758 C C . SER A 1 220 ? -24.753 -4.531 9.787 1.00 91.00 220 SER A C 1
ATOM 1760 O O . SER A 1 220 ? -24.146 -3.859 8.955 1.00 91.00 220 SER A O 1
ATOM 1762 N N . SER A 1 221 ? -25.647 -3.981 10.619 1.00 89.75 221 SER A N 1
ATOM 1763 C CA . SER A 1 221 ? -25.960 -2.546 10.633 1.00 89.75 221 SER A CA 1
ATOM 1764 C C . SER A 1 221 ? -24.774 -1.679 11.056 1.00 89.75 221 SER A C 1
ATOM 1766 O O . SER A 1 221 ? -24.528 -0.649 10.429 1.00 89.75 221 SER A O 1
ATOM 1768 N N . ASP A 1 222 ? -24.009 -2.096 12.071 1.00 89.31 222 ASP A N 1
ATOM 1769 C CA . ASP A 1 222 ? -22.829 -1.352 12.529 1.00 89.31 222 ASP A CA 1
ATOM 1770 C C . ASP A 1 222 ? -21.731 -1.352 11.462 1.00 89.31 222 ASP A C 1
ATOM 1772 O O . ASP A 1 222 ? -21.117 -0.316 11.193 1.00 89.31 222 ASP A O 1
ATOM 1776 N N . VAL A 1 223 ? -21.507 -2.502 10.816 1.00 90.50 223 VAL A N 1
ATOM 1777 C CA . VAL A 1 223 ? -20.508 -2.636 9.749 1.00 90.50 223 VAL A CA 1
ATOM 1778 C C . VAL A 1 223 ? -20.927 -1.843 8.509 1.00 90.50 223 VAL A C 1
ATOM 1780 O O . VAL A 1 223 ? -20.107 -1.111 7.957 1.00 90.50 223 VAL A O 1
ATOM 1783 N N . ALA A 1 224 ? -22.196 -1.899 8.099 1.00 90.12 224 ALA A N 1
ATOM 1784 C CA . ALA A 1 224 ? -22.704 -1.109 6.976 1.00 90.12 224 ALA A CA 1
ATOM 1785 C C . ALA A 1 224 ? -22.598 0.403 7.240 1.00 90.12 224 ALA A C 1
ATOM 1787 O O . ALA A 1 224 ? -22.122 1.153 6.382 1.00 90.12 224 ALA A O 1
ATOM 1788 N N . HIS A 1 225 ? -22.972 0.849 8.445 1.00 89.88 225 HIS A N 1
ATOM 1789 C CA . HIS A 1 2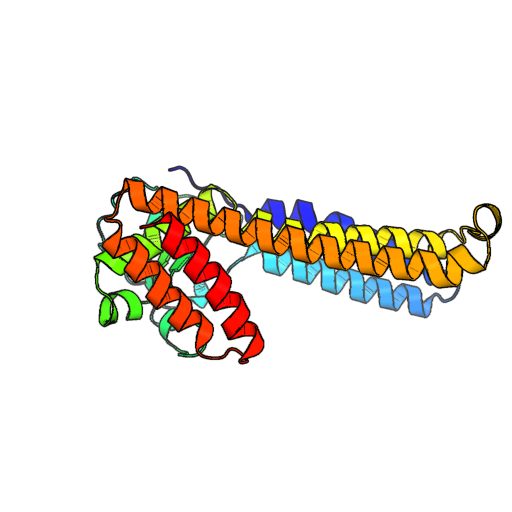25 ? -22.807 2.240 8.866 1.00 89.88 225 HIS A CA 1
ATOM 1790 C C . HIS A 1 225 ? -21.331 2.658 8.843 1.00 89.88 225 HIS A C 1
ATOM 1792 O O . HIS A 1 225 ? -20.996 3.717 8.310 1.00 89.88 225 HIS A O 1
ATOM 1798 N N . TYR A 1 226 ? -20.434 1.797 9.337 1.00 89.44 226 TYR A N 1
ATOM 1799 C CA . TYR A 1 226 ? -18.995 2.022 9.270 1.00 89.44 226 TYR A CA 1
ATOM 1800 C C . TYR A 1 226 ? -18.501 2.218 7.830 1.00 89.44 226 TYR A C 1
ATOM 1802 O O . TYR A 1 226 ? -17.822 3.205 7.545 1.00 89.44 226 TYR A O 1
ATOM 1810 N N . VAL A 1 227 ? -18.865 1.318 6.909 1.00 87.56 227 VAL A N 1
ATOM 1811 C CA . VAL A 1 227 ? -18.454 1.404 5.498 1.00 87.56 227 VAL A CA 1
ATOM 1812 C C . VAL A 1 227 ? -18.953 2.694 4.850 1.00 87.56 227 VAL A C 1
ATOM 1814 O O . VAL A 1 227 ? -18.177 3.361 4.165 1.00 87.56 227 VAL A O 1
ATOM 1817 N N . LYS A 1 228 ? -20.208 3.080 5.103 1.00 87.50 228 LYS A N 1
ATOM 1818 C CA . LYS A 1 228 ? -20.807 4.291 4.532 1.00 87.50 228 LYS A CA 1
ATOM 1819 C C . LYS A 1 228 ? -20.083 5.561 4.985 1.00 87.50 228 LYS A C 1
ATOM 1821 O O . LYS A 1 228 ? -19.627 6.331 4.145 1.00 87.50 228 LYS A O 1
ATOM 1826 N N . VAL A 1 229 ? -19.910 5.740 6.295 1.00 86.62 229 VAL A N 1
ATOM 1827 C CA . VAL A 1 229 ? -19.236 6.921 6.864 1.00 86.62 229 VAL A CA 1
ATOM 1828 C C . VAL A 1 229 ? -17.772 6.990 6.429 1.00 86.62 229 VAL A C 1
ATOM 1830 O O . VAL A 1 229 ? -17.267 8.067 6.125 1.00 86.62 229 VAL A O 1
ATOM 1833 N N . MET A 1 230 ? -17.074 5.853 6.367 1.00 85.69 230 MET A N 1
ATOM 1834 C CA . MET A 1 230 ? -15.687 5.829 5.896 1.00 85.69 230 MET A CA 1
ATOM 1835 C C . MET A 1 230 ? -15.568 6.208 4.419 1.00 85.69 230 MET A C 1
ATOM 1837 O O . MET A 1 230 ? -14.648 6.942 4.069 1.00 85.69 230 MET A O 1
ATOM 1841 N N . ASN A 1 231 ? -16.494 5.753 3.572 1.00 83.50 231 ASN A N 1
ATOM 1842 C CA . ASN A 1 231 ? -16.533 6.142 2.165 1.00 83.50 231 ASN A CA 1
ATOM 1843 C C . ASN A 1 231 ? -16.805 7.648 2.011 1.00 83.50 231 ASN A C 1
ATOM 1845 O O . ASN A 1 231 ? -16.137 8.319 1.231 1.00 83.50 231 ASN A O 1
ATOM 1849 N N . GLU A 1 232 ? -17.725 8.202 2.805 1.00 82.88 232 GLU A N 1
ATOM 1850 C CA . GLU A 1 232 ? -17.997 9.643 2.828 1.00 82.88 232 GLU A CA 1
ATOM 1851 C C . GLU A 1 232 ? -16.742 10.442 3.206 1.00 82.88 232 GLU A C 1
ATOM 1853 O O . GLU A 1 232 ? -16.350 11.330 2.452 1.00 82.88 232 GLU A O 1
ATOM 1858 N N . LEU A 1 233 ? -16.063 10.065 4.297 1.00 79.12 233 LEU A N 1
ATOM 1859 C CA . LEU A 1 233 ? -14.823 10.700 4.767 1.00 79.12 233 LEU A CA 1
ATOM 1860 C C . LEU A 1 233 ? -13.659 10.613 3.767 1.00 79.12 233 LEU A C 1
ATOM 1862 O O . LEU A 1 233 ? -12.773 11.464 3.792 1.00 79.12 233 LEU A O 1
ATOM 1866 N N . GLN A 1 234 ? -13.623 9.580 2.926 1.00 75.44 234 GLN A N 1
ATOM 1867 C CA . GLN A 1 234 ? -12.611 9.434 1.874 1.00 75.44 234 GLN A CA 1
ATOM 1868 C C . GLN A 1 234 ? -12.969 10.243 0.622 1.00 75.44 234 GLN A C 1
ATOM 1870 O O . GLN A 1 234 ? -12.082 10.777 -0.033 1.00 75.44 234 GLN A O 1
ATOM 1875 N N . SER A 1 235 ? -14.261 10.389 0.328 1.00 72.06 235 SER A N 1
ATOM 1876 C CA . SER A 1 235 ? -14.760 11.058 -0.877 1.00 72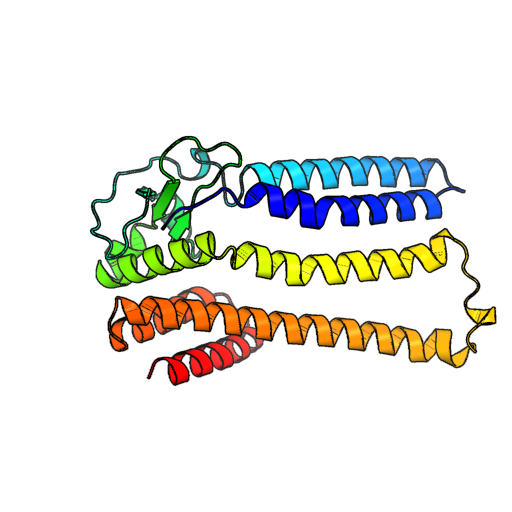.06 235 SER A CA 1
ATOM 1877 C C . SER A 1 235 ? -14.845 12.589 -0.797 1.00 72.06 235 SER A C 1
ATOM 1879 O O . SER A 1 235 ? -15.207 13.211 -1.795 1.00 72.06 235 SER A O 1
ATOM 1881 N N . MET A 1 236 ? -14.556 13.206 0.359 1.00 69.12 236 MET A N 1
ATOM 1882 C CA . MET A 1 236 ? -14.756 14.654 0.569 1.00 69.12 236 MET A CA 1
ATOM 1883 C C . MET A 1 236 ? -13.939 15.533 -0.394 1.00 69.12 236 MET A C 1
ATOM 1885 O O . MET A 1 236 ? -14.448 16.566 -0.816 1.00 69.12 236 MET A O 1
ATOM 1889 N N . ASP A 1 237 ? -12.743 15.090 -0.797 1.00 65.94 237 ASP A N 1
ATOM 1890 C CA . ASP A 1 237 ? -11.820 15.852 -1.658 1.00 65.94 237 ASP A CA 1
ATOM 1891 C C . ASP A 1 237 ? -11.618 15.221 -3.055 1.00 65.94 237 ASP A C 1
ATOM 1893 O O . ASP A 1 237 ? -10.714 15.595 -3.809 1.00 65.94 237 ASP A O 1
ATOM 1897 N N . GLU A 1 238 ? -12.433 14.231 -3.426 1.00 70.62 238 GLU A N 1
ATOM 1898 C CA . GLU A 1 238 ? -12.255 13.491 -4.677 1.00 70.62 238 GLU A CA 1
ATOM 1899 C C . GLU A 1 238 ? -12.960 14.142 -5.872 1.00 70.62 238 GLU A C 1
ATOM 1901 O O . GLU A 1 238 ? -14.086 14.627 -5.782 1.00 70.62 238 GLU A O 1
ATOM 1906 N N . LYS A 1 239 ? -12.319 14.077 -7.047 1.00 74.62 239 LYS A N 1
ATOM 1907 C CA . LYS A 1 239 ? -12.948 14.455 -8.323 1.00 74.62 239 LYS A CA 1
ATOM 1908 C C . LYS A 1 239 ? -14.122 13.520 -8.644 1.00 74.62 239 LYS A C 1
ATOM 1910 O O . LYS A 1 239 ? -14.049 12.322 -8.369 1.00 74.62 239 LYS A O 1
ATOM 1915 N N . ASP A 1 240 ? -15.140 14.027 -9.340 1.00 72.12 240 ASP A N 1
ATOM 1916 C CA . ASP A 1 240 ? -16.387 13.299 -9.642 1.00 72.12 240 ASP A CA 1
ATOM 1917 C C . ASP A 1 240 ? -16.193 11.906 -10.264 1.00 72.12 240 ASP A C 1
ATOM 1919 O O . ASP A 1 240 ? -16.909 10.962 -9.925 1.00 72.12 240 ASP A O 1
ATOM 1923 N N . ASN A 1 241 ? -15.207 11.741 -11.151 1.00 71.94 241 ASN A N 1
ATOM 1924 C CA . ASN A 1 241 ? -14.922 10.441 -11.768 1.00 71.94 241 ASN A CA 1
ATOM 1925 C C . ASN A 1 241 ? -14.354 9.426 -10.763 1.00 71.94 241 ASN A C 1
ATOM 1927 O O . ASN A 1 241 ? -14.744 8.258 -10.789 1.00 71.94 241 ASN A O 1
ATOM 1931 N N . SER A 1 242 ? -13.483 9.868 -9.853 1.00 71.62 242 SER A N 1
ATOM 1932 C CA . SER A 1 242 ? -12.970 9.030 -8.762 1.00 71.62 242 SER A CA 1
ATOM 1933 C C . SER A 1 242 ? -14.086 8.666 -7.786 1.00 71.62 242 SER A C 1
ATOM 1935 O O . SER A 1 242 ? -14.202 7.512 -7.380 1.00 71.62 242 SER A O 1
ATOM 1937 N N . LYS A 1 243 ? -14.985 9.616 -7.508 1.00 76.75 243 LYS A N 1
ATOM 1938 C CA . LYS A 1 243 ? -16.140 9.411 -6.631 1.00 76.75 243 LYS A CA 1
ATOM 1939 C C . LYS A 1 243 ? -17.083 8.326 -7.154 1.00 76.75 243 LYS A C 1
ATOM 1941 O O . LYS A 1 243 ? -17.459 7.439 -6.393 1.00 76.75 243 LYS A O 1
ATOM 1946 N N . LYS A 1 244 ? -17.417 8.339 -8.452 1.00 79.00 244 LYS A N 1
ATOM 1947 C CA . LYS A 1 244 ? -18.240 7.287 -9.088 1.00 79.00 244 LYS A CA 1
ATOM 1948 C C . LYS A 1 244 ? -17.582 5.909 -9.013 1.00 79.00 244 LYS A C 1
ATOM 1950 O O . LYS A 1 244 ? -18.254 4.914 -8.755 1.00 79.00 244 LYS A O 1
ATOM 1955 N N . PHE A 1 245 ? -16.267 5.849 -9.220 1.00 75.88 245 PHE A N 1
ATOM 1956 C CA . PHE A 1 245 ? -15.514 4.602 -9.111 1.00 75.88 245 PHE A CA 1
ATOM 1957 C C . PHE A 1 245 ? -15.537 4.055 -7.677 1.00 75.88 245 PHE A C 1
ATOM 1959 O O . PHE A 1 245 ? -15.833 2.881 -7.475 1.00 75.88 245 PHE A O 1
ATOM 1966 N N . ASN A 1 246 ? -15.319 4.904 -6.673 1.00 77.69 246 ASN A N 1
ATOM 1967 C CA . ASN A 1 246 ? -15.355 4.501 -5.265 1.00 77.69 246 ASN A CA 1
ATOM 1968 C C . ASN A 1 246 ? -16.762 4.122 -4.785 1.00 77.69 246 ASN A C 1
ATOM 1970 O O . ASN A 1 246 ? -16.913 3.177 -4.010 1.00 77.69 246 ASN A O 1
ATOM 1974 N N . GLN A 1 247 ? -17.799 4.790 -5.298 1.00 82.62 247 GLN A N 1
ATOM 1975 C CA . GLN A 1 247 ? -19.195 4.410 -5.071 1.00 82.62 247 GLN A CA 1
ATOM 1976 C C . GLN A 1 247 ? -19.490 2.991 -5.563 1.00 82.62 247 GLN A C 1
ATOM 1978 O O . GLN A 1 247 ? -20.089 2.213 -4.830 1.00 82.62 247 GLN A O 1
ATOM 1983 N N . HIS A 1 248 ? -19.004 2.611 -6.748 1.00 83.75 248 HIS A N 1
ATOM 1984 C CA . HIS A 1 248 ? -19.203 1.256 -7.267 1.00 83.75 248 HIS A CA 1
ATOM 1985 C C . HIS A 1 248 ? -18.679 0.172 -6.305 1.00 83.75 248 HIS A C 1
ATOM 1987 O O . HIS A 1 248 ? -19.386 -0.793 -6.012 1.00 83.75 248 HIS A O 1
ATOM 1993 N N . TYR A 1 249 ? -17.468 0.341 -5.763 1.00 79.62 249 TYR A N 1
ATOM 1994 C CA . TYR A 1 249 ? -16.900 -0.629 -4.818 1.00 79.62 249 TYR A CA 1
ATOM 1995 C C . TYR A 1 249 ? -17.533 -0.564 -3.431 1.00 79.62 249 TYR A C 1
ATOM 1997 O O . TYR A 1 249 ? -17.628 -1.592 -2.760 1.00 79.62 249 TYR A O 1
ATOM 2005 N N . SER A 1 250 ? -17.964 0.610 -2.967 1.00 81.88 250 SER A N 1
ATOM 2006 C CA . SER A 1 250 ? -18.664 0.702 -1.685 1.00 81.88 250 SER A CA 1
ATOM 2007 C C . SER A 1 250 ? -20.036 0.031 -1.756 1.00 81.88 250 SER A C 1
ATOM 2009 O O . SER A 1 250 ? -20.382 -0.719 -0.846 1.00 81.88 250 SER A O 1
ATOM 2011 N N . GLU A 1 251 ? -20.764 0.182 -2.863 1.00 86.44 251 GLU A N 1
ATOM 2012 C CA . GLU A 1 251 ? -22.003 -0.551 -3.132 1.00 86.44 251 GLU A CA 1
ATOM 2013 C C . GLU A 1 251 ? -21.773 -2.063 -3.218 1.00 86.44 251 GLU A C 1
ATOM 2015 O O . GLU A 1 251 ? -22.539 -2.832 -2.638 1.00 86.44 251 GLU A O 1
ATOM 2020 N N . GLU A 1 252 ? -20.709 -2.510 -3.895 1.00 85.38 252 GLU A N 1
ATOM 2021 C CA . GLU A 1 252 ? -20.336 -3.929 -3.940 1.00 85.38 252 GLU A CA 1
ATOM 2022 C C . GLU A 1 252 ? -20.077 -4.476 -2.528 1.00 85.38 252 GLU A C 1
ATOM 2024 O O . GLU A 1 252 ? -20.567 -5.549 -2.175 1.00 85.38 252 GLU A O 1
ATOM 2029 N N . ARG A 1 253 ? -19.362 -3.729 -1.681 1.00 85.38 253 ARG A N 1
ATOM 2030 C CA . ARG A 1 253 ? -19.113 -4.114 -0.284 1.00 85.38 253 ARG A CA 1
ATOM 2031 C C . ARG A 1 253 ? -20.402 -4.171 0.528 1.00 85.38 253 ARG A C 1
ATOM 2033 O O . ARG A 1 253 ? -20.616 -5.156 1.226 1.00 85.38 253 ARG A O 1
ATOM 2040 N N . LEU A 1 254 ? -21.271 -3.167 0.402 1.00 85.88 254 LEU A N 1
ATOM 2041 C CA . LEU A 1 254 ? -22.552 -3.109 1.112 1.00 85.88 254 LEU A CA 1
ATOM 2042 C C . LEU A 1 254 ? -23.465 -4.286 0.747 1.00 85.88 254 LEU A C 1
ATOM 2044 O O . LEU A 1 254 ? -24.017 -4.902 1.653 1.00 85.88 254 LEU A O 1
ATOM 2048 N N . LYS A 1 255 ? -23.538 -4.671 -0.535 1.00 85.75 255 LYS A N 1
ATOM 2049 C CA . LYS A 1 255 ? -24.293 -5.857 -0.993 1.00 85.75 255 LYS A CA 1
ATOM 2050 C C . LYS A 1 255 ? -23.807 -7.175 -0.388 1.00 85.75 255 LYS A C 1
ATOM 2052 O O . LYS A 1 255 ? -24.564 -8.130 -0.339 1.00 85.75 255 LYS A O 1
ATOM 2057 N N . ASN A 1 256 ? -22.539 -7.250 0.014 1.00 81.06 256 ASN A N 1
ATOM 2058 C CA . ASN A 1 256 ? -21.961 -8.441 0.641 1.00 81.06 256 ASN A CA 1
ATOM 2059 C C . ASN A 1 256 ? -22.046 -8.416 2.180 1.00 81.06 256 ASN A C 1
ATOM 2061 O O . ASN A 1 256 ? -21.628 -9.379 2.821 1.00 81.06 256 ASN A O 1
ATOM 2065 N N . ILE A 1 257 ? -22.508 -7.305 2.763 1.00 81.75 257 ILE A N 1
ATOM 2066 C CA . ILE A 1 257 ? -22.711 -7.118 4.208 1.00 81.75 257 ILE A CA 1
ATOM 2067 C C . ILE A 1 257 ? -24.192 -7.301 4.577 1.00 81.75 257 ILE A C 1
ATOM 2069 O O . ILE A 1 257 ? -24.480 -7.788 5.672 1.00 81.75 257 ILE A O 1
ATOM 2073 N N . SER A 1 258 ? -25.098 -6.879 3.685 1.00 62.38 258 SER A N 1
ATOM 2074 C CA . SER A 1 258 ? -26.550 -7.102 3.759 1.00 62.38 258 SER A CA 1
ATOM 2075 C C . SER A 1 258 ? -26.913 -8.562 3.538 1.00 62.38 258 SER A C 1
ATOM 2077 O O . SER A 1 258 ? -27.737 -9.071 4.323 1.00 62.38 258 SER A O 1
#